Protein AF-A0A7R7MYW9-F1 (afdb_monomer_lite)

Structure (mmCIF, N/CA/C/O backbone):
data_AF-A0A7R7MYW9-F1
#
_entry.id   AF-A0A7R7MYW9-F1
#
loop_
_atom_site.group_PDB
_atom_site.id
_atom_site.type_symbol
_atom_site.label_atom_id
_atom_site.label_alt_id
_atom_site.label_comp_id
_atom_site.label_asym_id
_atom_site.label_entity_id
_atom_site.label_seq_id
_atom_site.pdbx_PDB_ins_code
_atom_site.Cartn_x
_atom_site.Cartn_y
_atom_site.Cartn_z
_atom_site.occupancy
_atom_site.B_iso_or_equiv
_atom_site.auth_seq_id
_atom_site.auth_comp_id
_atom_site.auth_asym_id
_atom_site.auth_atom_id
_atom_site.pdbx_PDB_model_num
ATOM 1 N N . MET A 1 1 ? -32.554 20.110 21.787 1.00 57.03 1 MET A N 1
ATOM 2 C CA . MET A 1 1 ? -32.622 18.822 21.066 1.00 57.03 1 MET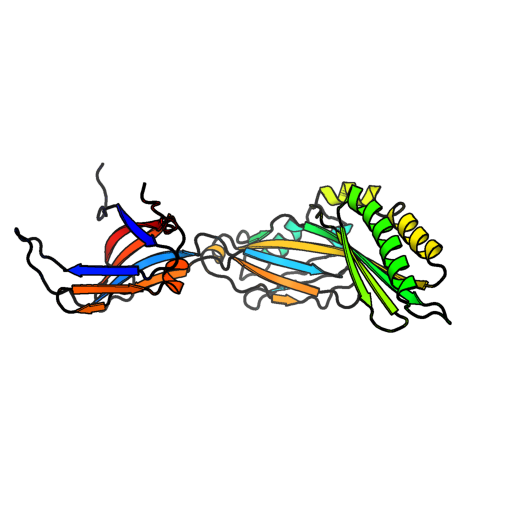 A CA 1
ATOM 3 C C . MET A 1 1 ? -32.695 17.720 22.106 1.00 57.03 1 MET A C 1
ATOM 5 O O . MET A 1 1 ? -32.035 17.861 23.127 1.00 57.03 1 MET A O 1
ATOM 9 N N . SER A 1 2 ? -33.536 16.703 21.918 1.00 67.75 2 SER A N 1
ATOM 10 C CA . SER A 1 2 ? -33.558 15.521 22.789 1.00 67.75 2 SER A CA 1
ATOM 11 C C . SER A 1 2 ? -32.611 14.473 22.217 1.00 67.75 2 SER A C 1
ATOM 13 O O . SER A 1 2 ? -32.749 14.119 21.048 1.00 67.75 2 SER A O 1
ATOM 15 N N . TYR A 1 3 ? -31.673 13.993 23.025 1.00 68.88 3 TYR A N 1
ATOM 16 C CA . TYR A 1 3 ? -30.799 12.885 22.656 1.00 68.88 3 TYR A CA 1
ATOM 17 C C . TYR A 1 3 ? -31.457 11.559 23.054 1.00 68.88 3 TYR A C 1
ATOM 19 O O . TYR A 1 3 ? -32.185 11.501 24.046 1.00 68.88 3 TYR A O 1
ATOM 27 N N . ILE A 1 4 ? -31.221 10.509 22.270 1.00 70.19 4 ILE A N 1
ATOM 28 C CA . ILE A 1 4 ? -31.532 9.125 22.640 1.00 70.19 4 ILE A CA 1
ATOM 29 C C . ILE A 1 4 ? -30.196 8.493 23.042 1.00 70.19 4 ILE A C 1
ATOM 31 O O . ILE A 1 4 ? -29.291 8.452 22.215 1.00 70.19 4 ILE A O 1
ATOM 35 N N . GLY A 1 5 ? -30.069 8.046 24.296 1.00 73.00 5 GLY A N 1
ATOM 36 C CA . GLY A 1 5 ? -28.819 7.520 24.871 1.00 73.00 5 GLY A CA 1
ATOM 37 C C . GLY A 1 5 ? -28.186 8.441 25.925 1.00 73.00 5 GLY A C 1
ATOM 38 O O . GLY A 1 5 ? -28.786 9.440 26.330 1.00 73.00 5 GLY A O 1
ATOM 39 N N . VAL A 1 6 ? -26.981 8.086 26.387 1.00 75.75 6 VAL A N 1
ATOM 40 C CA . VAL A 1 6 ? -26.175 8.915 27.300 1.00 75.75 6 VAL A CA 1
ATOM 41 C C . VAL A 1 6 ? -25.432 9.962 26.473 1.00 75.75 6 VAL A C 1
ATOM 43 O O . VAL A 1 6 ? -24.701 9.620 25.550 1.00 75.75 6 VAL A O 1
ATOM 46 N N . ASN A 1 7 ? -25.637 11.243 26.781 1.00 80.19 7 ASN A N 1
ATOM 47 C CA . ASN A 1 7 ? -24.877 12.321 26.156 1.00 80.19 7 ASN A CA 1
ATOM 48 C C . ASN A 1 7 ? -23.554 12.489 26.907 1.00 80.19 7 ASN A C 1
ATOM 50 O O . ASN A 1 7 ? -23.547 13.017 28.021 1.00 80.19 7 ASN A O 1
ATOM 54 N N . LEU A 1 8 ? -22.470 12.000 26.315 1.00 81.94 8 LEU A N 1
ATOM 55 C CA . LEU A 1 8 ? -21.137 12.064 26.900 1.00 81.94 8 LEU A CA 1
ATOM 56 C C . LEU A 1 8 ? -20.575 13.486 26.780 1.00 81.94 8 LEU A C 1
ATOM 58 O O . LEU A 1 8 ? -20.820 14.194 25.802 1.00 81.94 8 LEU A O 1
ATOM 62 N N . GLY A 1 9 ? -19.834 13.924 27.797 1.00 75.12 9 GLY A N 1
ATOM 63 C CA . GLY A 1 9 ? -19.030 15.138 27.684 1.00 75.12 9 GLY A CA 1
ATOM 64 C C . GLY A 1 9 ? -17.899 14.923 26.680 1.00 75.12 9 GLY A C 1
ATOM 65 O O . GLY A 1 9 ? -17.372 13.820 26.583 1.00 75.12 9 GLY A O 1
ATOM 66 N N . THR A 1 10 ? -17.532 15.965 25.931 1.00 82.19 10 THR A N 1
ATOM 67 C CA . THR A 1 10 ? -16.350 15.919 25.061 1.00 82.19 10 THR A CA 1
ATOM 68 C C . THR A 1 10 ? -15.124 16.397 25.831 1.00 82.19 10 THR A C 1
ATOM 70 O O . THR A 1 10 ? -15.032 17.579 26.170 1.00 82.19 10 THR A O 1
ATOM 73 N N . ASP A 1 11 ? -14.173 15.497 26.055 1.00 90.06 11 ASP A N 1
ATOM 74 C CA . ASP A 1 11 ? -12.915 15.754 26.752 1.00 90.06 11 ASP A CA 1
ATOM 75 C C . ASP A 1 11 ? -11.714 15.847 25.793 1.00 90.06 11 ASP A C 1
ATOM 77 O O . ASP A 1 11 ? -11.792 15.612 24.582 1.00 90.06 11 ASP A O 1
ATOM 81 N N . GLN A 1 12 ? -10.560 16.225 26.346 1.00 92.06 12 GLN A N 1
ATOM 82 C CA . GLN A 1 12 ? -9.297 16.302 25.620 1.00 92.06 12 GLN A CA 1
ATOM 83 C C . GLN A 1 12 ? -8.209 15.509 26.348 1.00 92.06 12 GLN A C 1
ATOM 85 O O . GLN A 1 12 ? -7.803 15.869 27.453 1.00 92.06 12 GLN A O 1
ATOM 90 N N . LEU A 1 13 ? -7.688 14.468 25.693 1.00 92.69 13 LEU A N 1
ATOM 91 C CA . LEU A 1 13 ? -6.538 13.701 26.171 1.00 92.69 13 LEU A CA 1
ATOM 92 C C . LEU A 1 13 ? -5.256 14.379 25.679 1.00 92.69 13 LEU A C 1
ATOM 94 O O . LEU A 1 13 ? -5.002 14.435 24.478 1.00 92.69 13 LEU A O 1
ATOM 98 N N . VAL A 1 14 ? -4.458 14.938 26.588 1.00 94.81 14 VAL A N 1
ATOM 99 C CA . VAL A 1 14 ? -3.255 15.704 26.225 1.00 94.81 14 VAL A CA 1
ATOM 100 C C . VAL A 1 14 ? -2.006 14.837 26.352 1.00 94.81 14 VAL A C 1
ATOM 102 O O . VAL A 1 14 ? -1.660 14.406 27.449 1.00 94.81 14 VAL A O 1
ATOM 105 N N . LEU A 1 15 ? -1.301 14.637 25.238 1.00 94.12 15 LEU A N 1
ATOM 106 C CA . LEU A 1 15 ? -0.037 13.900 25.174 1.00 94.12 15 LEU A CA 1
ATOM 107 C C . LEU A 1 15 ? 1.111 14.858 24.851 1.00 94.12 15 LEU A C 1
ATOM 109 O O . LEU A 1 15 ? 0.995 15.691 23.952 1.00 94.12 15 LEU A O 1
ATOM 113 N N . THR A 1 16 ? 2.226 14.748 25.572 1.00 93.94 16 THR A N 1
ATOM 114 C CA . THR A 1 16 ? 3.432 15.556 25.326 1.00 93.94 16 THR A CA 1
ATOM 115 C C . THR A 1 16 ? 4.493 14.689 24.668 1.00 93.94 16 THR A C 1
ATOM 117 O O . THR A 1 16 ? 4.873 13.672 25.239 1.00 93.94 16 THR A O 1
ATOM 120 N N . ARG A 1 17 ? 4.994 15.103 23.497 1.00 90.25 17 ARG A N 1
ATOM 121 C CA . ARG A 1 17 ? 5.980 14.315 22.745 1.00 90.25 17 ARG A CA 1
ATOM 122 C C . ARG A 1 17 ? 7.242 14.026 23.560 1.00 90.25 17 ARG A C 1
ATOM 124 O O . ARG A 1 17 ? 7.792 14.932 24.196 1.00 90.25 17 ARG A O 1
ATOM 131 N N . GLY A 1 18 ? 7.705 12.777 23.517 1.00 88.88 18 GLY A N 1
ATOM 132 C CA . GLY A 1 18 ? 8.902 12.310 24.217 1.00 88.88 18 GLY A CA 1
ATOM 133 C C . GLY A 1 18 ? 8.775 12.294 25.744 1.00 88.88 18 GLY A C 1
ATOM 134 O O . GLY A 1 18 ? 9.782 12.465 26.442 1.00 88.88 18 GLY A O 1
ATOM 135 N N . ARG A 1 19 ? 7.558 12.184 26.291 1.00 91.75 19 ARG A N 1
ATOM 136 C CA . ARG A 1 19 ? 7.292 12.096 27.737 1.00 91.75 19 ARG A CA 1
ATOM 137 C C . ARG A 1 19 ? 6.272 11.004 28.033 1.00 91.75 19 ARG A C 1
ATOM 139 O O . ARG A 1 19 ? 5.337 10.812 27.265 1.00 91.75 19 ARG A O 1
ATOM 146 N N . ASP A 1 20 ? 6.439 10.335 29.172 1.00 93.31 20 ASP A N 1
ATOM 147 C CA . ASP A 1 20 ? 5.437 9.400 29.688 1.00 93.31 20 ASP A CA 1
ATOM 148 C C . ASP A 1 20 ? 4.104 10.119 29.904 1.00 93.31 20 ASP A C 1
ATOM 150 O O . ASP A 1 20 ? 4.067 11.256 30.395 1.00 93.31 20 ASP A O 1
ATOM 154 N N . PHE A 1 21 ? 3.007 9.419 29.632 1.00 94.88 21 PHE A N 1
ATOM 155 C CA . PHE A 1 21 ? 1.684 9.850 30.051 1.00 94.88 21 PHE A CA 1
ATOM 156 C C . PHE A 1 21 ? 1.341 9.224 31.404 1.00 94.88 21 PHE A C 1
ATOM 158 O O . PHE A 1 21 ? 1.517 8.023 31.617 1.00 94.88 21 PHE A O 1
ATOM 165 N N . LYS A 1 22 ? 0.859 10.050 32.336 1.00 94.88 22 LYS A N 1
ATOM 166 C CA . LYS A 1 22 ? 0.406 9.613 33.659 1.00 94.88 22 LYS A CA 1
ATOM 167 C C . LYS A 1 22 ? -0.887 10.310 34.005 1.00 94.88 22 LYS A C 1
ATOM 169 O O . LYS A 1 22 ? -0.955 11.538 33.952 1.00 94.88 22 LYS A O 1
ATOM 174 N N . TRP A 1 23 ? -1.872 9.538 34.431 1.00 94.81 23 TRP A N 1
ATOM 175 C CA . TRP A 1 23 ? -3.118 10.089 34.931 1.00 94.81 23 TRP A CA 1
ATOM 176 C C . TRP A 1 23 ? -3.661 9.250 36.077 1.00 94.81 23 TRP A C 1
ATOM 178 O O . TRP A 1 23 ? -3.422 8.047 36.172 1.00 94.81 23 TRP A O 1
ATOM 188 N N . SER A 1 24 ? -4.328 9.905 37.018 1.00 94.06 24 SER A N 1
ATOM 189 C CA . SER A 1 24 ? -4.977 9.236 38.137 1.00 94.06 24 SER A CA 1
ATOM 190 C C . SER A 1 24 ? -6.174 10.038 38.582 1.00 94.06 24 SER A C 1
ATOM 192 O O . SER A 1 24 ? -6.127 11.271 38.584 1.00 94.06 24 SER A O 1
ATOM 194 N N . PHE A 1 25 ? -7.221 9.336 38.981 1.00 92.62 25 PHE A N 1
ATOM 195 C CA . PHE A 1 25 ? -8.412 9.954 39.532 1.00 92.62 25 PHE A CA 1
ATOM 196 C C . PHE A 1 25 ? -9.090 9.011 40.522 1.00 92.62 25 PHE A C 1
ATOM 198 O O . PHE A 1 25 ? -8.861 7.800 40.514 1.00 92.62 25 PHE A O 1
ATOM 205 N N . GLU A 1 26 ? -9.890 9.602 41.401 1.00 93.50 26 GLU A N 1
ATOM 206 C CA . GLU A 1 26 ? -10.650 8.887 42.417 1.00 93.50 26 GLU A CA 1
ATOM 207 C C . GLU A 1 26 ? -12.102 8.733 41.959 1.00 93.50 26 GLU A C 1
ATOM 209 O O . GLU A 1 26 ? -12.677 9.666 41.391 1.00 93.50 26 GLU A O 1
ATOM 214 N N . ASN A 1 27 ? -12.691 7.561 42.186 1.00 93.25 27 ASN A N 1
ATOM 215 C CA . ASN A 1 27 ? -14.108 7.330 41.961 1.00 93.25 27 ASN A CA 1
ATOM 216 C C . ASN A 1 27 ? -14.908 7.966 43.101 1.00 93.25 27 ASN A C 1
ATOM 218 O O . ASN A 1 27 ? -14.709 7.647 44.274 1.00 93.25 27 ASN A O 1
ATOM 222 N N . LEU A 1 28 ? -15.797 8.890 42.752 1.00 93.19 28 LEU A N 1
ATOM 223 C CA . LEU A 1 28 ? -16.582 9.668 43.704 1.00 93.19 28 LEU A CA 1
ATOM 224 C C . LEU A 1 28 ? -18.065 9.347 43.539 1.00 93.19 28 LEU A C 1
ATOM 226 O O . LEU A 1 28 ? -18.555 9.171 42.424 1.00 93.19 28 LEU A O 1
ATOM 230 N N . ASP A 1 29 ? -18.794 9.309 44.649 1.00 90.44 29 ASP A N 1
ATOM 231 C CA . ASP A 1 29 ? -20.240 9.132 44.627 1.00 90.44 29 ASP A CA 1
ATOM 232 C C . ASP A 1 29 ? -21.000 10.419 44.244 1.00 90.44 29 ASP A C 1
ATOM 234 O O . ASP A 1 29 ? -20.448 11.514 44.124 1.00 90.44 29 ASP A O 1
ATOM 238 N N . GLY A 1 30 ? -22.316 10.290 44.061 1.00 87.94 30 GLY A N 1
ATOM 239 C CA . GLY A 1 30 ? -23.201 11.417 43.749 1.00 87.94 30 GLY A CA 1
ATOM 240 C C . GLY A 1 30 ? -23.596 12.280 44.955 1.00 87.94 30 GLY A C 1
ATOM 241 O O . GLY A 1 30 ? -24.536 13.071 44.841 1.00 87.94 30 GLY A O 1
ATOM 242 N N . SER A 1 31 ? -22.970 12.106 46.124 1.00 90.88 31 SER A N 1
ATOM 243 C CA . SER A 1 31 ? -23.313 12.884 47.317 1.00 90.88 31 SER A CA 1
ATOM 244 C C . SER A 1 31 ? -22.773 14.320 47.229 1.00 90.88 31 SER A C 1
ATOM 246 O O . SER A 1 31 ? -22.025 14.692 46.327 1.00 90.88 31 SER A O 1
ATOM 248 N N . THR A 1 32 ? -23.208 15.202 48.131 1.00 87.06 32 THR A N 1
ATOM 249 C CA . THR A 1 32 ? -22.724 16.591 48.183 1.00 87.06 32 THR A CA 1
ATOM 250 C C . THR A 1 32 ? -22.322 16.931 49.623 1.00 87.06 32 THR A C 1
ATOM 252 O O . THR A 1 32 ? -23.214 17.110 50.457 1.00 87.06 32 THR A O 1
ATOM 255 N N . PRO A 1 33 ? -21.016 17.042 49.948 1.00 88.06 33 PRO A N 1
ATOM 256 C CA . PRO A 1 33 ? -19.861 16.919 49.049 1.00 88.06 33 PRO A CA 1
ATOM 257 C C . PRO A 1 33 ? -19.589 15.459 48.630 1.00 88.06 33 PRO A C 1
ATOM 259 O O . PRO A 1 33 ? -19.767 14.581 49.473 1.00 88.06 33 PRO A O 1
ATOM 262 N N . PRO A 1 34 ? -19.109 15.208 47.396 1.00 92.12 34 PRO A N 1
ATOM 263 C CA . PRO A 1 34 ? -18.814 13.858 46.911 1.00 92.12 34 PRO A CA 1
ATOM 264 C C . PRO A 1 34 ? -17.844 13.124 47.836 1.00 92.12 34 PRO A C 1
ATOM 266 O O . PRO A 1 34 ? -16.890 13.733 48.332 1.00 92.12 34 PRO A O 1
ATOM 269 N N . GLN A 1 35 ? -18.086 11.837 48.071 1.00 94.81 35 GLN A N 1
ATOM 270 C CA . GLN A 1 35 ? -17.221 10.974 48.874 1.00 94.81 35 GLN A CA 1
ATOM 271 C C . GLN A 1 35 ? -16.568 9.898 47.998 1.00 94.81 35 GLN A C 1
ATOM 273 O O . GLN A 1 35 ? -17.221 9.389 47.084 1.00 94.81 35 GLN A O 1
ATOM 278 N N . PRO A 1 36 ? -15.307 9.520 48.274 1.00 94.88 36 PRO A N 1
ATOM 279 C CA . PRO A 1 36 ? -14.660 8.401 47.604 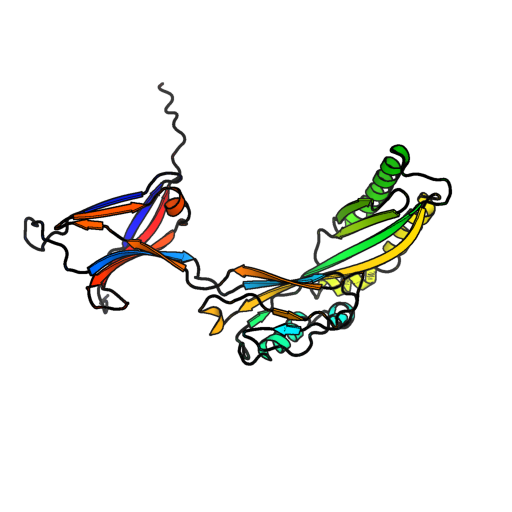1.00 94.88 36 PRO A CA 1
ATOM 280 C C . PRO A 1 36 ? -15.391 7.081 47.823 1.00 94.88 36 PRO A C 1
ATOM 282 O O . PRO A 1 36 ? -15.771 6.748 48.948 1.00 94.88 36 PRO A O 1
ATOM 285 N N . VAL A 1 37 ? -15.541 6.315 46.750 1.00 95.88 37 VAL A N 1
ATOM 286 C CA . VAL A 1 37 ? -16.126 4.973 46.761 1.00 95.88 37 VAL A CA 1
ATOM 287 C C . VAL A 1 37 ? -15.291 4.040 45.903 1.00 95.88 37 VAL A C 1
ATOM 289 O O . VAL A 1 37 ? -14.660 4.468 44.940 1.00 95.88 37 VAL A O 1
ATOM 292 N N . ASP A 1 38 ? -15.259 2.759 46.261 1.00 95.12 38 ASP A N 1
ATOM 293 C CA . ASP A 1 38 ? -14.488 1.782 45.497 1.00 95.12 38 ASP A CA 1
ATOM 294 C C . ASP A 1 38 ? -15.032 1.665 44.065 1.00 95.12 38 ASP A C 1
ATOM 296 O O . ASP A 1 38 ? -16.239 1.781 43.822 1.00 95.12 38 ASP A O 1
ATOM 300 N N . PHE A 1 39 ? -14.140 1.446 43.100 1.00 92.12 39 PHE A N 1
ATOM 301 C CA . PHE A 1 39 ? -14.553 1.089 41.746 1.00 92.12 39 PHE A CA 1
ATOM 302 C C . PHE A 1 39 ? -15.305 -0.255 41.757 1.00 92.12 39 PHE A C 1
ATOM 304 O O . PHE A 1 39 ? -14.913 -1.175 42.485 1.00 92.12 39 PHE A O 1
ATOM 311 N N . PRO A 1 40 ? -16.374 -0.410 40.952 1.00 92.06 40 PRO A N 1
ATOM 312 C CA . PRO A 1 40 ? -16.986 -1.716 40.737 1.00 92.06 40 PRO A CA 1
ATOM 313 C C . PRO A 1 40 ? -15.982 -2.701 40.118 1.00 92.06 40 PRO A C 1
ATOM 315 O O . PRO A 1 40 ? -15.018 -2.293 39.473 1.00 92.06 40 PRO A O 1
ATOM 318 N N . ALA A 1 41 ? -16.221 -4.004 40.288 1.00 91.38 41 ALA A N 1
ATOM 319 C CA . ALA A 1 41 ? -15.389 -5.029 39.661 1.00 91.38 41 ALA A CA 1
ATOM 320 C C . ALA A 1 41 ? -15.496 -4.954 38.127 1.00 91.38 41 ALA A C 1
ATOM 322 O O . ALA A 1 41 ? -16.601 -4.998 37.581 1.00 91.38 41 ALA A O 1
ATOM 323 N N . GLY A 1 42 ? -14.354 -4.841 37.452 1.00 91.06 42 GLY A N 1
ATOM 324 C CA . GLY A 1 42 ? -14.263 -4.697 36.003 1.00 91.06 42 GLY A CA 1
ATOM 325 C C . GLY A 1 42 ? -12.976 -3.996 35.577 1.00 91.06 42 GLY A C 1
ATOM 326 O O . GLY A 1 42 ? -12.135 -3.662 36.415 1.00 91.06 42 GLY A O 1
ATOM 327 N N . ASP A 1 43 ? -12.859 -3.748 34.277 1.00 92.25 43 ASP A N 1
ATOM 328 C CA . ASP A 1 43 ? -11.730 -3.052 33.666 1.00 92.25 43 ASP A CA 1
ATOM 329 C C . ASP A 1 43 ? -12.114 -1.622 33.285 1.00 92.25 43 ASP A C 1
ATOM 331 O O . ASP A 1 43 ? -13.173 -1.372 32.714 1.00 92.25 43 ASP A O 1
ATOM 335 N N . LEU A 1 44 ? -11.219 -0.671 33.536 1.00 93.62 44 LEU A N 1
ATOM 336 C CA . LEU A 1 44 ? -11.330 0.702 33.048 1.00 93.62 44 LEU A CA 1
ATOM 337 C C . LEU A 1 44 ? -10.207 0.946 32.041 1.00 93.62 44 LEU A C 1
ATOM 339 O O . LEU A 1 44 ? -9.045 0.673 32.343 1.00 93.62 44 LEU A O 1
ATOM 343 N N . PHE A 1 45 ? -10.518 1.473 30.858 1.00 93.50 45 PHE A N 1
ATOM 344 C CA . PHE A 1 45 ? -9.504 1.742 29.836 1.00 93.50 45 PHE A CA 1
ATOM 345 C C . PHE A 1 45 ? -9.871 2.902 28.913 1.00 93.50 45 PHE A C 1
ATOM 347 O O . PHE A 1 45 ? -11.044 3.187 28.671 1.00 93.50 45 PHE A O 1
ATOM 354 N N . PHE A 1 46 ? -8.849 3.549 28.349 1.00 93.50 46 PHE A N 1
ATOM 355 C CA . PHE A 1 46 ? -9.034 4.328 27.128 1.00 93.50 46 PHE A CA 1
ATOM 356 C C . PHE A 1 46 ? -9.070 3.398 25.927 1.00 93.50 46 PHE A C 1
ATOM 358 O O . PHE A 1 46 ? -8.183 2.565 25.770 1.00 93.50 46 PHE A O 1
ATOM 365 N N . GLU A 1 47 ? -10.055 3.590 25.065 1.00 91.50 47 GLU A N 1
ATOM 366 C CA . GLU A 1 47 ? -10.144 3.000 23.742 1.00 91.50 47 GLU A CA 1
ATOM 367 C C . GLU A 1 47 ? -9.738 4.053 22.705 1.00 91.50 47 GLU A C 1
ATOM 369 O O . GLU A 1 47 ? -10.464 5.024 22.498 1.00 91.50 47 GLU A O 1
ATOM 374 N N . LEU A 1 48 ? -8.555 3.911 22.099 1.00 89.19 48 LEU A N 1
ATOM 375 C CA . LEU A 1 48 ? -8.002 4.870 21.140 1.00 89.19 48 LEU A CA 1
ATOM 376 C C . LEU A 1 48 ? -8.068 4.319 19.712 1.00 89.19 48 LEU A C 1
ATOM 378 O O . LEU A 1 48 ? -7.597 3.213 19.445 1.00 89.19 48 LEU A O 1
ATOM 382 N N . GLN A 1 49 ? -8.579 5.119 18.775 1.00 84.38 49 GLN A N 1
ATOM 383 C CA . GLN A 1 49 ? -8.674 4.764 17.351 1.00 84.38 49 GLN A CA 1
ATOM 384 C C . GLN A 1 49 ? -7.355 5.071 16.622 1.00 84.38 49 GLN A C 1
ATOM 386 O O . GLN A 1 49 ? -7.252 6.033 15.863 1.00 84.38 49 GLN A O 1
ATOM 391 N N . THR A 1 50 ? -6.305 4.304 16.924 1.00 71.38 50 THR A N 1
ATOM 392 C CA . THR A 1 50 ? -4.910 4.632 16.578 1.00 71.38 50 THR A CA 1
ATOM 393 C C . THR A 1 50 ? -4.502 4.270 15.156 1.00 71.38 50 THR A C 1
ATOM 395 O O . THR A 1 50 ? -3.454 4.738 14.716 1.00 71.38 50 THR A O 1
ATOM 398 N N . ARG A 1 51 ? -5.311 3.483 14.433 1.00 60.41 51 ARG A N 1
ATOM 399 C CA . ARG A 1 51 ? -5.236 3.198 12.984 1.00 60.41 51 ARG A CA 1
ATOM 400 C C . ARG A 1 51 ? -6.519 2.447 12.568 1.00 60.41 51 ARG A C 1
ATOM 402 O O . ARG A 1 51 ? -7.320 2.059 13.419 1.00 60.41 51 ARG A O 1
ATOM 409 N N . GLY A 1 52 ? -6.716 2.213 11.269 1.00 59.62 52 GLY A N 1
ATOM 410 C CA . GLY A 1 52 ? -7.862 1.443 10.783 1.00 59.62 52 GLY A CA 1
ATOM 411 C C . GLY A 1 52 ? -9.153 2.234 10.649 1.00 59.62 52 GLY A C 1
ATOM 412 O O . GLY A 1 52 ? -10.219 1.737 10.992 1.00 59.62 52 GLY A O 1
ATOM 413 N N . GLU A 1 53 ? -9.066 3.456 10.135 1.00 59.91 53 GLU A N 1
ATOM 414 C CA . GLU A 1 53 ? -10.203 4.138 9.503 1.00 59.91 53 GLU A CA 1
ATOM 415 C C . GLU A 1 53 ? -10.125 4.042 7.964 1.00 59.91 53 GLU A C 1
ATOM 417 O O . GLU A 1 53 ? -10.946 4.612 7.249 1.00 59.91 53 GLU A O 1
ATOM 422 N N . THR A 1 54 ? -9.169 3.297 7.428 1.00 72.81 54 THR A N 1
ATOM 423 C CA . THR A 1 54 ? -8.891 3.168 5.996 1.00 72.81 54 THR A CA 1
ATOM 424 C C . THR A 1 54 ? -9.198 1.757 5.517 1.00 72.81 54 THR A C 1
ATOM 426 O O . THR A 1 54 ? -9.238 0.810 6.304 1.00 72.81 54 THR A O 1
ATOM 429 N N . ASN A 1 55 ? -9.489 1.636 4.229 1.00 86.31 55 ASN A N 1
ATOM 430 C CA . ASN A 1 55 ? -9.580 0.350 3.554 1.00 86.31 55 ASN A CA 1
ATOM 431 C C . ASN A 1 55 ? -8.187 -0.291 3.475 1.00 86.31 55 ASN A C 1
ATOM 433 O O . ASN A 1 55 ? -7.177 0.412 3.545 1.00 86.31 55 ASN A O 1
ATOM 437 N N . ALA A 1 56 ? -8.123 -1.617 3.338 1.00 88.31 56 ALA A N 1
ATOM 438 C CA . ALA A 1 56 ? -6.838 -2.281 3.143 1.00 88.31 56 ALA A CA 1
ATOM 439 C C . ALA A 1 56 ? -6.305 -1.953 1.743 1.00 88.31 56 ALA A C 1
ATOM 441 O O . ALA A 1 56 ? -7.006 -2.161 0.756 1.00 88.31 56 ALA A O 1
ATOM 442 N N . LEU A 1 57 ? -5.074 -1.457 1.662 1.00 92.44 57 LEU A N 1
ATOM 443 C CA . LEU A 1 57 ? -4.433 -1.015 0.430 1.00 92.44 57 LEU A CA 1
ATOM 444 C C . LEU A 1 57 ? -3.130 -1.784 0.223 1.00 92.44 57 LEU A C 1
ATOM 446 O O . LEU A 1 57 ? -2.286 -1.850 1.120 1.00 92.44 57 LEU A O 1
ATOM 450 N N . GLN A 1 58 ? -2.952 -2.347 -0.967 1.00 95.88 58 GLN A N 1
ATOM 451 C CA . GLN A 1 58 ? -1.762 -3.112 -1.331 1.00 95.88 58 GLN A CA 1
ATOM 452 C C . GLN A 1 58 ? -1.190 -2.599 -2.651 1.00 95.88 58 GLN A C 1
ATOM 454 O O . GLN A 1 58 ? -1.947 -2.338 -3.579 1.00 95.88 58 GLN A O 1
ATOM 459 N N . GLU A 1 59 ? 0.129 -2.450 -2.748 1.00 96.62 59 GLU A N 1
ATOM 460 C CA . GLU A 1 59 ? 0.822 -2.175 -4.010 1.00 96.62 59 GLU A CA 1
ATOM 461 C C . GLU A 1 59 ? 1.237 -3.496 -4.645 1.00 96.62 59 GLU A C 1
ATOM 463 O O . GLU A 1 59 ? 1.882 -4.325 -4.003 1.00 96.62 59 GLU A O 1
ATOM 468 N N . VAL A 1 60 ? 0.903 -3.669 -5.918 1.00 97.19 60 VAL A N 1
ATOM 469 C CA . VAL A 1 60 ? 1.423 -4.749 -6.749 1.00 97.19 60 VAL A CA 1
ATOM 470 C C . VAL A 1 60 ? 2.438 -4.153 -7.715 1.00 97.19 60 VAL A C 1
ATOM 472 O O . VAL A 1 60 ? 2.166 -3.152 -8.378 1.00 97.19 60 VAL A O 1
ATOM 475 N N . THR A 1 61 ? 3.618 -4.764 -7.788 1.00 96.44 61 THR A N 1
ATOM 476 C CA . THR A 1 61 ? 4.683 -4.391 -8.723 1.00 96.44 61 THR A CA 1
ATOM 477 C C . THR A 1 61 ? 5.026 -5.585 -9.601 1.00 96.44 61 THR A C 1
ATOM 479 O O . THR A 1 61 ? 5.475 -6.608 -9.093 1.00 96.44 61 THR A O 1
ATOM 482 N N . VAL A 1 62 ? 4.869 -5.436 -10.915 1.00 94.81 62 VAL A N 1
ATOM 483 C CA . VAL A 1 62 ? 5.376 -6.368 -11.929 1.00 94.81 62 VAL A CA 1
ATOM 484 C C . VAL A 1 62 ? 6.667 -5.791 -12.505 1.00 94.81 62 VAL A C 1
ATOM 486 O O . VAL A 1 62 ? 6.700 -4.638 -12.944 1.00 94.81 62 VAL A O 1
ATOM 489 N N . THR A 1 63 ? 7.747 -6.569 -12.499 1.00 93.88 63 THR A N 1
ATOM 490 C CA . THR A 1 63 ? 9.070 -6.124 -12.961 1.00 93.88 63 THR A CA 1
ATOM 491 C C . THR A 1 63 ? 9.708 -7.130 -13.910 1.00 93.88 63 THR A C 1
ATOM 493 O O . THR A 1 63 ? 9.448 -8.328 -13.828 1.00 93.88 63 THR A O 1
ATOM 496 N N . GLN A 1 64 ? 10.558 -6.627 -14.813 1.00 91.12 64 GLN A N 1
ATOM 497 C CA . GLN A 1 64 ? 11.319 -7.392 -15.811 1.00 91.12 64 GLN A CA 1
ATOM 498 C C . GLN A 1 64 ? 10.480 -8.243 -16.783 1.00 91.12 64 GLN A C 1
ATOM 500 O O . GLN A 1 64 ? 11.045 -8.927 -17.634 1.00 91.12 64 GLN A O 1
ATOM 505 N N . ALA A 1 65 ? 9.149 -8.169 -16.718 1.00 90.88 65 ALA A N 1
ATOM 506 C CA . ALA A 1 65 ? 8.257 -8.802 -17.674 1.00 90.88 65 ALA A CA 1
ATOM 507 C C . ALA A 1 65 ? 8.283 -8.062 -19.019 1.00 90.88 65 ALA A C 1
ATOM 509 O O . ALA A 1 65 ? 8.281 -6.831 -19.082 1.00 90.88 65 ALA A O 1
ATOM 510 N N . THR A 1 66 ? 8.302 -8.833 -20.101 1.00 86.25 66 THR A N 1
ATOM 511 C CA . THR A 1 66 ? 8.128 -8.346 -21.478 1.00 86.25 66 THR A CA 1
ATOM 512 C C . THR A 1 66 ? 6.916 -8.978 -22.159 1.00 86.25 66 THR A C 1
ATOM 514 O O . THR A 1 66 ? 6.603 -8.616 -23.289 1.00 86.25 66 THR A O 1
ATOM 517 N N . GLY A 1 67 ? 6.231 -9.897 -21.471 1.00 88.88 67 GLY A N 1
ATOM 518 C CA . GLY A 1 67 ? 4.983 -10.510 -21.906 1.00 88.88 67 GLY A CA 1
ATOM 519 C C . GLY A 1 67 ? 4.554 -11.664 -21.001 1.00 88.88 67 GLY A C 1
ATOM 520 O O . GLY A 1 67 ? 5.224 -11.996 -20.021 1.00 88.88 67 GLY A O 1
ATOM 521 N N . GLY A 1 68 ? 3.468 -12.332 -21.374 1.00 92.50 68 GLY A N 1
ATOM 522 C CA . GLY A 1 68 ? 2.930 -13.481 -20.641 1.00 92.50 68 GLY A CA 1
ATOM 523 C C . GLY A 1 68 ? 1.904 -13.072 -19.588 1.00 92.50 68 GLY A C 1
ATOM 524 O O . GLY A 1 68 ? 1.355 -11.976 -19.642 1.00 92.50 68 GLY A O 1
ATOM 525 N N . THR A 1 69 ? 1.625 -13.966 -18.642 1.00 95.25 69 THR A N 1
ATOM 526 C CA . THR A 1 69 ? 0.524 -13.786 -17.683 1.00 95.25 69 THR A CA 1
ATOM 527 C C . THR A 1 69 ? 0.944 -14.106 -16.256 1.00 95.25 69 THR A C 1
ATOM 529 O O . THR A 1 69 ? 1.817 -14.947 -16.042 1.00 95.25 69 THR A O 1
ATOM 532 N N . TYR A 1 70 ? 0.252 -13.525 -15.284 1.00 96.38 70 TYR A N 1
ATOM 533 C CA . TYR A 1 70 ? 0.379 -13.864 -13.865 1.00 96.38 70 TYR A CA 1
ATOM 534 C C . TYR A 1 70 ? -1.002 -14.006 -13.219 1.00 96.38 70 TYR A C 1
ATOM 536 O O . TYR A 1 70 ? -2.010 -13.594 -13.794 1.00 96.38 70 TYR A O 1
ATOM 544 N N . ILE A 1 71 ? -1.059 -14.612 -12.034 1.00 97.50 71 ILE A N 1
ATOM 545 C CA . ILE A 1 71 ? -2.282 -14.706 -11.230 1.00 97.50 71 ILE A CA 1
ATOM 546 C C . ILE A 1 71 ? -2.029 -14.217 -9.807 1.00 97.50 71 ILE A C 1
ATOM 548 O O . ILE A 1 71 ? -0.966 -14.428 -9.219 1.00 97.50 71 ILE A O 1
ATOM 552 N N . LEU A 1 72 ? -3.048 -13.578 -9.243 1.00 97.81 72 LEU A N 1
ATOM 553 C CA . LEU A 1 72 ? -3.089 -13.145 -7.850 1.00 97.81 72 LEU A CA 1
ATOM 554 C C . LEU A 1 72 ? -4.004 -14.058 -7.038 1.00 97.81 72 LEU A C 1
ATOM 556 O O . LEU A 1 72 ? -5.047 -14.502 -7.526 1.00 97.81 72 LEU A O 1
ATOM 560 N N . GLY A 1 73 ? -3.611 -14.341 -5.802 1.00 96.81 73 GLY A N 1
ATOM 561 C CA . GLY A 1 73 ? -4.323 -15.222 -4.889 1.00 96.81 73 GLY A CA 1
ATOM 562 C C . GLY A 1 73 ? -4.797 -14.508 -3.627 1.00 96.81 73 GLY A C 1
ATOM 563 O O . GLY A 1 73 ? -4.093 -13.670 -3.069 1.00 96.81 73 GLY A O 1
ATOM 564 N N . PHE A 1 74 ? -5.973 -14.881 -3.132 1.00 96.19 74 PHE A N 1
ATOM 565 C CA . PHE A 1 74 ? -6.534 -14.378 -1.884 1.00 96.19 74 PHE A CA 1
ATOM 566 C C . PHE A 1 74 ? -7.262 -15.491 -1.125 1.00 96.19 74 PHE A C 1
ATOM 568 O O . PHE A 1 74 ? -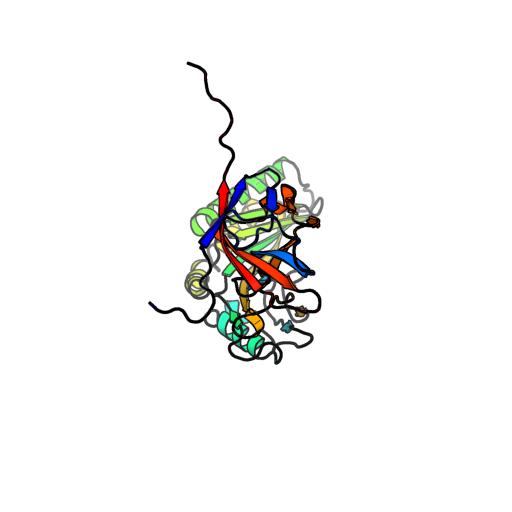8.189 -16.114 -1.645 1.00 96.19 74 PHE A O 1
ATOM 575 N N . LYS A 1 75 ? -6.849 -15.742 0.128 1.00 91.62 75 LYS A N 1
ATOM 576 C CA . LYS A 1 75 ? -7.416 -16.791 1.004 1.00 91.62 75 LYS A CA 1
ATOM 577 C C . LYS A 1 75 ? -7.532 -18.152 0.290 1.00 91.62 75 LYS A C 1
ATOM 579 O O . LYS A 1 75 ? -8.612 -18.733 0.217 1.00 91.62 75 LYS A O 1
ATOM 584 N N . ASP A 1 76 ? -6.408 -18.618 -0.260 1.00 91.12 76 ASP A N 1
ATOM 585 C CA . ASP A 1 76 ? -6.249 -19.901 -0.971 1.00 91.12 76 ASP A CA 1
ATOM 586 C C . ASP A 1 76 ? -7.054 -20.054 -2.277 1.00 91.12 76 ASP A C 1
ATOM 588 O O . ASP A 1 76 ? -7.208 -21.161 -2.798 1.00 91.12 76 ASP A O 1
ATOM 592 N N . GLN A 1 77 ? -7.555 -18.952 -2.837 1.00 96.12 77 GLN A N 1
ATOM 593 C CA . GLN A 1 77 ? -8.219 -18.926 -4.139 1.00 96.12 77 GLN A CA 1
ATOM 594 C C . GLN A 1 77 ? -7.476 -18.012 -5.102 1.00 96.12 77 GLN A C 1
ATOM 596 O O . GLN A 1 77 ? -6.932 -16.995 -4.689 1.00 96.12 77 GLN A O 1
ATOM 601 N N . TRP A 1 78 ? -7.467 -18.380 -6.378 1.00 97.44 78 TRP A N 1
ATOM 602 C CA . TRP A 1 78 ? -6.713 -17.692 -7.420 1.00 97.44 78 TRP A CA 1
ATOM 603 C C . TRP A 1 78 ? -7.644 -16.977 -8.390 1.00 97.44 78 TRP A C 1
ATOM 605 O O . TRP A 1 78 ? -8.740 -17.460 -8.683 1.00 97.44 78 TRP A O 1
ATOM 615 N N . SER A 1 79 ? -7.181 -15.837 -8.886 1.00 97.56 79 SER A N 1
ATOM 616 C CA . SER A 1 79 ? -7.812 -15.101 -9.980 1.00 97.56 79 SER A CA 1
ATOM 617 C C . SER A 1 79 ? -7.663 -15.842 -11.317 1.00 97.56 79 SER A C 1
ATOM 619 O O . SER A 1 79 ? -6.808 -16.724 -11.460 1.00 97.56 79 SER A O 1
ATOM 621 N N . PRO A 1 80 ? -8.484 -15.494 -12.323 1.00 96.62 80 PRO A N 1
ATOM 622 C CA . PRO A 1 80 ? -8.138 -15.702 -13.725 1.00 96.62 80 PRO A CA 1
ATOM 623 C C . PRO A 1 80 ? -6.777 -15.079 -14.081 1.00 96.62 80 PRO A C 1
ATOM 625 O O . PRO A 1 80 ? -6.289 -14.190 -13.387 1.00 96.62 80 PRO A O 1
ATOM 628 N N . ALA A 1 81 ? -6.178 -15.535 -15.183 1.00 95.44 81 ALA A N 1
ATOM 629 C CA . ALA A 1 81 ? -4.913 -14.995 -15.682 1.00 95.44 81 ALA A CA 1
ATOM 630 C C . ALA A 1 81 ? -5.034 -13.504 -16.027 1.00 95.44 81 ALA A C 1
ATOM 632 O O . ALA A 1 81 ? -5.933 -13.119 -16.773 1.00 95.44 81 ALA A O 1
ATOM 633 N N . ILE A 1 82 ? -4.100 -12.705 -15.514 1.00 93.81 82 ILE A N 1
ATOM 634 C CA . ILE A 1 82 ? -3.924 -11.292 -15.845 1.00 93.81 82 ILE A CA 1
ATOM 635 C C . ILE A 1 82 ? -2.842 -11.208 -16.921 1.00 93.81 82 ILE A C 1
ATOM 637 O O . ILE A 1 82 ? -1.731 -11.715 -16.723 1.00 93.81 82 ILE A O 1
ATOM 641 N N . ASP A 1 83 ? -3.169 -10.608 -18.065 1.00 89.75 83 ASP A N 1
ATOM 642 C CA . ASP A 1 83 ? -2.250 -10.480 -19.196 1.00 89.75 83 ASP A CA 1
ATOM 643 C C . ASP A 1 83 ? -1.352 -9.249 -19.033 1.00 89.75 83 ASP A C 1
ATOM 645 O O . ASP A 1 83 ? -1.818 -8.120 -18.900 1.00 89.75 83 ASP A O 1
ATOM 649 N N . PHE A 1 84 ? -0.036 -9.460 -19.033 1.00 85.00 84 PHE A N 1
ATOM 650 C CA . PHE A 1 84 ? 0.919 -8.356 -19.016 1.00 85.00 84 PHE A CA 1
ATOM 651 C C . PHE A 1 84 ? 1.030 -7.676 -20.389 1.00 85.00 84 PHE A C 1
ATOM 653 O O . PHE A 1 84 ? 1.372 -6.496 -20.462 1.00 85.00 84 PHE A O 1
ATOM 660 N N . ASN A 1 85 ? 0.742 -8.388 -21.486 1.00 75.56 85 ASN A N 1
ATOM 661 C CA . ASN A 1 85 ? 0.853 -7.841 -22.843 1.00 75.56 85 ASN A CA 1
ATOM 662 C C . ASN A 1 85 ? -0.112 -6.669 -23.084 1.00 75.56 85 ASN A C 1
ATOM 664 O O . ASN A 1 85 ? 0.156 -5.824 -23.939 1.00 75.56 85 ASN A O 1
ATOM 668 N N . ASP A 1 86 ? -1.178 -6.542 -22.288 1.00 67.94 86 ASP A N 1
ATOM 669 C CA . ASP A 1 86 ? -2.085 -5.393 -22.344 1.00 67.94 86 ASP A CA 1
ATOM 670 C C . ASP A 1 86 ? -1.363 -4.064 -22.074 1.00 67.94 86 ASP A C 1
ATOM 672 O O . ASP A 1 86 ? -1.807 -3.020 -22.549 1.00 67.94 86 ASP A O 1
ATOM 676 N N . VAL A 1 87 ? -0.197 -4.080 -21.413 1.00 66.81 87 VAL A N 1
ATOM 677 C CA . VAL A 1 87 ? 0.638 -2.882 -21.235 1.00 66.81 87 VAL A CA 1
ATOM 678 C C . VAL A 1 87 ? 1.043 -2.279 -22.580 1.00 66.81 87 VAL A C 1
ATOM 680 O O . VAL A 1 87 ? 1.135 -1.060 -22.698 1.00 66.81 87 VAL A O 1
ATOM 683 N N . THR A 1 88 ? 1.260 -3.095 -23.612 1.00 66.31 88 THR A N 1
ATOM 684 C CA . THR A 1 88 ? 1.601 -2.614 -24.958 1.00 66.31 88 THR A CA 1
ATOM 685 C C . THR A 1 88 ? 0.429 -2.664 -25.931 1.00 66.31 88 THR A C 1
ATOM 687 O O . THR A 1 88 ? 0.354 -1.811 -26.817 1.00 66.31 88 THR A O 1
ATOM 690 N N . ASP A 1 89 ? -0.482 -3.623 -25.763 1.00 68.19 89 ASP A N 1
ATOM 691 C CA . ASP A 1 89 ? -1.505 -3.947 -26.761 1.00 68.19 89 ASP A CA 1
ATOM 692 C C . ASP A 1 89 ? -2.850 -3.257 -26.481 1.00 68.19 89 ASP A C 1
ATOM 694 O O . ASP A 1 89 ? -3.567 -2.895 -27.420 1.00 68.19 89 ASP A O 1
ATOM 698 N N . ASN A 1 90 ? -3.182 -3.023 -25.206 1.00 69.19 90 ASN A N 1
ATOM 699 C CA . ASN A 1 90 ? -4.431 -2.392 -24.777 1.00 69.19 90 ASN A CA 1
ATOM 700 C C . ASN A 1 90 ? -4.288 -1.639 -23.431 1.00 69.19 90 ASN A C 1
ATOM 702 O O . ASN A 1 90 ? -4.977 -1.949 -22.457 1.00 69.19 90 ASN A O 1
ATOM 706 N N . PRO A 1 91 ? -3.444 -0.592 -23.352 1.00 69.62 91 PRO A N 1
ATOM 707 C CA . PRO A 1 91 ? -3.104 0.030 -22.071 1.00 69.62 91 PRO A CA 1
ATOM 708 C C . PRO A 1 91 ? -4.285 0.727 -21.381 1.00 69.62 91 PRO A C 1
ATOM 710 O O . PRO A 1 91 ? -4.209 1.007 -20.194 1.00 69.62 91 PRO A O 1
ATOM 713 N N . HIS A 1 92 ? -5.374 1.008 -22.105 1.00 70.25 92 HIS A N 1
ATOM 714 C CA . HIS A 1 92 ? -6.529 1.774 -21.630 1.00 70.25 92 HIS A CA 1
ATOM 715 C C . HIS A 1 92 ? -7.444 1.059 -20.631 1.00 70.25 92 HIS A C 1
ATOM 717 O O . HIS A 1 92 ? -8.297 1.728 -20.048 1.00 70.25 92 HIS A O 1
ATOM 723 N N . ASN A 1 93 ? -7.348 -0.267 -20.510 1.00 75.69 93 ASN A N 1
ATOM 724 C CA . ASN A 1 93 ? -8.246 -1.051 -19.660 1.00 75.69 93 ASN A CA 1
ATOM 725 C C . ASN A 1 93 ? -7.507 -1.917 -18.635 1.00 75.69 93 ASN A C 1
ATOM 727 O O . ASN A 1 93 ? -8.139 -2.747 -17.994 1.00 75.69 93 ASN A O 1
ATOM 731 N N . LEU A 1 94 ? -6.205 -1.700 -18.431 1.00 82.00 94 LEU A N 1
ATOM 732 C CA . LEU A 1 94 ? -5.384 -2.516 -17.530 1.00 82.00 94 LEU A CA 1
ATOM 733 C C . LEU A 1 94 ? -5.983 -2.617 -16.128 1.00 82.00 94 LEU A C 1
ATOM 735 O O . LEU A 1 94 ? -6.153 -3.708 -15.590 1.00 82.00 94 LEU A O 1
ATOM 739 N N . SER A 1 95 ? -6.340 -1.474 -15.542 1.00 86.62 95 SER A N 1
ATOM 740 C CA . SER A 1 95 ? -7.012 -1.428 -14.241 1.00 86.62 95 SER A CA 1
ATOM 741 C C . SER A 1 95 ? -8.349 -2.186 -14.237 1.00 86.62 95 SER A C 1
ATOM 743 O O . SER A 1 95 ? -8.658 -2.868 -13.258 1.00 86.62 95 SER A O 1
ATOM 745 N N . GLY A 1 96 ? -9.113 -2.132 -15.331 1.00 88.31 96 GLY A N 1
ATOM 746 C CA . GLY A 1 96 ? -10.361 -2.880 -15.505 1.00 88.31 96 GLY A CA 1
ATOM 747 C C . GLY A 1 96 ? -10.138 -4.391 -15.573 1.00 88.31 96 GLY A C 1
ATOM 748 O O . GLY A 1 96 ? -10.785 -5.130 -14.839 1.00 88.31 96 GLY A O 1
ATOM 749 N N . ASP A 1 97 ? -9.168 -4.843 -16.367 1.00 88.50 97 ASP A N 1
ATOM 750 C CA . ASP A 1 97 ? -8.847 -6.265 -16.534 1.00 88.50 97 ASP A CA 1
ATOM 751 C C . ASP A 1 97 ? -8.316 -6.877 -15.220 1.00 88.50 97 ASP A C 1
ATOM 753 O O . ASP A 1 97 ? -8.685 -7.991 -14.838 1.00 88.50 97 ASP A O 1
ATOM 757 N N . ILE A 1 98 ? -7.518 -6.116 -14.460 1.00 93.31 98 ILE A N 1
ATOM 758 C CA . ILE A 1 98 ? -7.076 -6.505 -13.110 1.00 93.31 98 ILE A CA 1
ATOM 759 C C . ILE A 1 98 ? -8.259 -6.530 -12.130 1.00 93.31 98 ILE A C 1
ATOM 761 O O . ILE A 1 98 ? -8.354 -7.453 -11.317 1.00 93.31 98 ILE A O 1
ATOM 765 N N . THR A 1 99 ? -9.162 -5.544 -12.195 1.00 94.94 99 THR A N 1
ATOM 766 C CA . THR A 1 99 ? -10.370 -5.513 -11.353 1.00 94.94 99 THR A CA 1
ATOM 767 C C . THR A 1 99 ? -11.218 -6.755 -11.601 1.00 94.94 99 THR A C 1
ATOM 769 O O . THR A 1 99 ? -11.533 -7.470 -10.653 1.00 94.94 99 THR A O 1
ATOM 772 N N . ASP A 1 100 ? -11.505 -7.078 -12.863 1.00 94.50 100 ASP A N 1
ATOM 773 C CA . ASP A 1 100 ? -12.289 -8.253 -13.250 1.00 94.50 100 ASP A CA 1
ATOM 774 C C . ASP A 1 100 ? -11.640 -9.562 -12.763 1.00 94.50 100 ASP A C 1
ATOM 776 O O . ASP A 1 100 ? -12.326 -10.469 -12.278 1.00 94.50 100 ASP A O 1
ATOM 780 N N . ALA A 1 101 ? -10.308 -9.665 -12.835 1.00 95.75 101 ALA A N 1
ATOM 781 C CA . ALA A 1 101 ? -9.580 -10.833 -12.350 1.00 95.75 101 ALA A CA 1
ATOM 782 C C . ALA A 1 101 ? -9.680 -10.994 -10.820 1.00 95.75 101 ALA A C 1
ATOM 784 O O . ALA A 1 101 ? -9.927 -12.099 -10.324 1.00 95.75 101 ALA A O 1
ATOM 785 N N . LEU A 1 102 ? -9.521 -9.904 -10.064 1.00 97.00 102 LEU A N 1
ATOM 786 C CA . LEU A 1 102 ? -9.619 -9.911 -8.602 1.00 97.00 102 LEU A CA 1
ATOM 787 C C . LEU A 1 102 ? -11.053 -10.154 -8.120 1.00 97.00 102 LEU A C 1
ATOM 789 O O . LEU A 1 102 ? -11.268 -10.964 -7.219 1.00 97.00 102 LEU A O 1
ATOM 793 N N . GLU A 1 103 ? -12.044 -9.520 -8.744 1.00 96.38 103 GLU A N 1
ATOM 794 C CA . GLU A 1 103 ? -13.464 -9.763 -8.468 1.00 96.38 103 GLU A CA 1
ATOM 795 C C . GLU A 1 103 ? -13.895 -11.193 -8.825 1.00 96.38 103 GLU A C 1
ATOM 797 O O . GLU A 1 103 ? -14.811 -11.750 -8.210 1.00 96.38 103 GLU A O 1
ATOM 802 N N . GLY A 1 104 ? -13.197 -11.816 -9.779 1.00 95.00 104 GLY A N 1
ATOM 803 C CA . GLY A 1 104 ? -13.333 -13.226 -10.127 1.00 95.00 104 GLY A CA 1
ATOM 804 C C . GLY A 1 104 ? -12.905 -14.194 -9.019 1.00 95.00 104 GLY A C 1
ATOM 805 O O . GLY A 1 104 ? -13.282 -15.367 -9.074 1.00 95.00 104 GLY A O 1
ATOM 806 N N . ILE A 1 105 ? -12.167 -13.736 -7.999 1.00 96.56 105 ILE A N 1
ATOM 807 C CA . ILE A 1 105 ? -11.825 -14.546 -6.826 1.00 96.56 105 ILE A CA 1
ATOM 808 C C . ILE A 1 105 ? -13.052 -14.627 -5.899 1.00 96.56 105 ILE A C 1
ATOM 810 O O . ILE A 1 105 ? -13.464 -13.604 -5.350 1.00 96.56 105 ILE A O 1
ATOM 814 N N . PRO A 1 106 ? -13.627 -15.819 -5.634 1.00 93.75 106 PRO A N 1
ATOM 815 C CA . PRO A 1 106 ? -14.863 -15.933 -4.850 1.00 93.75 106 PRO A CA 1
ATOM 816 C C . PRO A 1 106 ? -14.788 -15.372 -3.420 1.00 93.75 106 PRO A C 1
ATOM 818 O O . PRO A 1 106 ? -15.806 -14.954 -2.876 1.00 93.75 106 PRO A O 1
ATOM 821 N N . THR A 1 107 ? -13.607 -15.371 -2.797 1.00 92.75 107 THR A N 1
ATOM 822 C CA . THR A 1 107 ? -13.358 -14.795 -1.463 1.00 92.75 107 THR A CA 1
ATOM 823 C C . THR A 1 107 ? -13.248 -13.268 -1.451 1.00 92.75 107 THR A C 1
ATOM 825 O O . THR A 1 107 ? -13.297 -12.685 -0.366 1.00 92.75 107 THR A O 1
ATOM 828 N N . ILE A 1 108 ? -13.103 -12.630 -2.616 1.00 95.06 108 ILE A N 1
ATOM 829 C CA . ILE A 1 108 ? -13.202 -11.177 -2.797 1.00 95.06 108 ILE A CA 1
ATOM 830 C C . ILE A 1 108 ? -14.622 -10.838 -3.254 1.00 95.06 108 ILE A C 1
ATOM 832 O O . ILE A 1 108 ? -15.353 -10.160 -2.536 1.00 95.06 108 ILE A O 1
ATOM 836 N N . GLY A 1 109 ? -15.034 -11.377 -4.403 1.00 93.19 109 GLY A N 1
ATOM 837 C CA . GLY A 1 109 ? -16.332 -11.128 -5.024 1.00 93.19 109 GLY A CA 1
ATOM 838 C C . GLY A 1 109 ? -16.447 -9.762 -5.712 1.00 93.19 109 GLY A C 1
ATOM 839 O O . GLY A 1 109 ? -15.666 -8.844 -5.470 1.00 93.19 109 GLY A O 1
ATOM 840 N N . ALA A 1 110 ? -17.458 -9.632 -6.571 1.00 94.38 110 ALA A N 1
ATOM 841 C CA . ALA A 1 110 ? -17.691 -8.423 -7.356 1.00 94.38 110 ALA A CA 1
ATOM 842 C C . ALA A 1 110 ? -18.038 -7.199 -6.491 1.00 94.38 110 ALA A C 1
ATOM 844 O O . ALA A 1 110 ? -18.853 -7.294 -5.568 1.00 94.38 110 ALA A O 1
ATOM 845 N N . GLY A 1 111 ? -17.457 -6.044 -6.821 1.00 93.06 111 GLY A N 1
ATOM 846 C CA . GLY A 1 111 ? -17.641 -4.764 -6.139 1.00 93.06 111 GLY A CA 1
ATOM 847 C C . GLY A 1 111 ? -16.902 -4.616 -4.806 1.00 93.06 111 GLY A C 1
ATOM 848 O O . GLY A 1 111 ? -17.193 -3.678 -4.064 1.00 93.06 111 GLY A O 1
ATOM 849 N N . ASN A 1 112 ? -15.990 -5.535 -4.469 1.00 94.75 112 ASN A N 1
ATOM 850 C CA . ASN A 1 112 ? -15.247 -5.530 -3.202 1.00 94.75 112 ASN A CA 1
ATOM 851 C C . ASN A 1 112 ? -13.765 -5.148 -3.351 1.00 94.75 112 ASN A C 1
ATOM 853 O O . ASN A 1 112 ? -13.016 -5.187 -2.372 1.00 94.75 112 ASN A O 1
ATOM 857 N N . VAL A 1 113 ? -13.337 -4.748 -4.547 1.00 95.94 113 VAL A N 1
ATOM 858 C CA . VAL A 1 113 ? -12.010 -4.178 -4.799 1.00 95.94 113 VAL A CA 1
ATOM 859 C C . VAL A 1 113 ? -12.111 -2.967 -5.715 1.00 95.94 113 VAL A C 1
ATOM 861 O O . VAL A 1 113 ? -12.988 -2.894 -6.568 1.00 95.94 113 VAL A O 1
ATOM 864 N N . GLU A 1 114 ? -11.194 -2.027 -5.539 1.00 94.88 114 GLU A N 1
ATOM 865 C CA . GLU A 1 114 ? -10.949 -0.926 -6.463 1.00 94.88 114 GLU A CA 1
ATOM 866 C C . GLU A 1 114 ? -9.471 -0.960 -6.857 1.00 94.88 114 GLU A C 1
ATOM 868 O O . GLU A 1 114 ? -8.580 -0.884 -6.005 1.00 94.88 114 GLU A O 1
ATOM 873 N N . VAL A 1 115 ? -9.203 -1.132 -8.153 1.00 94.56 115 VAL A N 1
ATOM 874 C CA . VAL A 1 115 ? -7.846 -1.062 -8.699 1.00 94.56 115 VAL A CA 1
ATOM 875 C C . VAL A 1 115 ? -7.616 0.352 -9.197 1.00 94.56 115 VAL A C 1
ATOM 877 O O . VAL A 1 115 ? -8.275 0.824 -10.124 1.00 94.56 115 VAL A O 1
ATOM 880 N N . HIS A 1 116 ? -6.668 1.036 -8.571 1.00 90.75 116 HIS A N 1
ATOM 881 C CA . HIS A 1 116 ? -6.310 2.393 -8.962 1.00 90.75 116 HIS A CA 1
ATOM 882 C C . HIS A 1 116 ? -5.459 2.381 -10.239 1.00 90.75 116 HIS A C 1
ATOM 884 O O . HIS A 1 116 ? -4.769 1.390 -10.500 1.00 90.75 116 HIS A O 1
ATOM 890 N N . PRO A 1 117 ? -5.468 3.475 -11.027 1.00 81.62 117 PRO A N 1
ATOM 891 C CA . PRO A 1 117 ? -4.758 3.539 -12.298 1.00 81.62 117 PRO A CA 1
ATOM 892 C C . PRO A 1 117 ? -3.289 3.129 -12.209 1.00 81.62 117 PRO A C 1
ATOM 894 O O . PRO A 1 117 ? -2.555 3.511 -11.292 1.00 81.62 117 PRO A O 1
ATOM 897 N N . SER A 1 118 ? -2.861 2.389 -13.225 1.00 81.12 118 SER A N 1
ATOM 898 C CA . SER A 1 118 ? -1.505 1.875 -13.342 1.00 81.12 118 SER A CA 1
ATOM 899 C C . SER A 1 118 ? -0.472 2.993 -13.517 1.00 81.12 118 SER A C 1
ATOM 901 O O . SER A 1 118 ? -0.667 3.930 -14.288 1.00 81.12 118 SER A O 1
ATOM 903 N N . SER A 1 119 ? 0.671 2.855 -12.851 1.00 86.44 119 SER A N 1
ATOM 904 C CA . SER A 1 119 ? 1.905 3.585 -13.129 1.00 86.44 119 SER A CA 1
ATOM 905 C C . SER A 1 119 ? 2.868 2.693 -13.903 1.00 86.44 119 SER A C 1
ATOM 907 O O . SER A 1 119 ? 3.280 1.637 -13.423 1.00 86.44 119 SER A O 1
ATOM 909 N N . LEU A 1 120 ? 3.263 3.143 -15.089 1.00 86.62 120 LEU A N 1
ATOM 910 C CA . LEU A 1 120 ? 4.218 2.465 -15.958 1.00 86.62 120 LEU A CA 1
ATOM 911 C C . LEU A 1 120 ? 5.533 3.238 -15.966 1.00 86.62 120 LEU A C 1
ATOM 913 O O . LEU A 1 120 ? 5.590 4.392 -16.393 1.00 86.62 120 LEU A O 1
ATOM 917 N N . ILE A 1 121 ? 6.596 2.612 -15.471 1.00 87.38 121 ILE A N 1
ATOM 918 C CA . ILE A 1 121 ? 7.923 3.222 -15.369 1.00 87.38 121 ILE A CA 1
ATOM 919 C C . ILE A 1 121 ? 8.842 2.525 -16.378 1.00 87.38 121 ILE A C 1
ATOM 921 O O . ILE A 1 121 ? 9.098 1.328 -16.229 1.00 87.38 121 ILE A O 1
ATOM 925 N N . PRO A 1 122 ? 9.342 3.228 -17.409 1.00 83.50 122 PRO A N 1
ATOM 926 C CA . PRO A 1 122 ? 10.222 2.617 -18.390 1.00 83.50 122 PRO A CA 1
ATOM 927 C C . PRO A 1 122 ? 11.612 2.383 -17.798 1.00 83.50 122 PRO A C 1
ATOM 929 O O . PRO A 1 122 ? 12.177 3.254 -17.119 1.00 83.50 122 PRO A O 1
ATOM 932 N N . VAL A 1 123 ? 12.164 1.211 -18.100 1.00 84.06 123 VAL A N 1
ATOM 933 C CA . VAL A 1 123 ? 13.500 0.793 -17.687 1.00 84.06 123 VAL A CA 1
ATOM 934 C C . VAL A 1 123 ? 14.272 0.256 -18.884 1.00 84.06 123 VAL A C 1
ATOM 936 O O . VAL A 1 123 ? 13.769 -0.566 -19.652 1.00 84.06 123 VAL A O 1
ATOM 939 N N . TRP A 1 124 ? 15.518 0.706 -19.013 1.00 79.56 124 TRP A N 1
ATOM 940 C CA . TRP A 1 124 ? 16.490 0.170 -19.959 1.00 79.56 124 TRP A CA 1
ATOM 941 C C . TRP A 1 124 ? 17.626 -0.498 -19.208 1.00 79.56 124 TRP A C 1
ATOM 943 O O . TRP A 1 124 ? 18.165 0.062 -18.255 1.00 79.56 124 TRP A O 1
ATOM 953 N N . GLU A 1 125 ? 18.020 -1.671 -19.672 1.00 79.69 125 GLU A N 1
ATOM 954 C CA . GLU A 1 125 ? 19.128 -2.428 -19.118 1.00 79.69 125 GLU A CA 1
ATOM 955 C C . GLU A 1 125 ? 20.092 -2.787 -20.244 1.00 79.69 125 GLU A C 1
ATOM 957 O O . GLU A 1 125 ? 19.726 -3.439 -21.221 1.00 79.69 125 GLU A O 1
ATOM 962 N N . VAL A 1 126 ? 21.315 -2.273 -20.143 1.00 77.50 126 VAL A N 1
ATOM 963 C CA . VAL A 1 126 ? 22.348 -2.424 -21.165 1.00 77.50 126 VAL A CA 1
ATOM 964 C C . VAL A 1 126 ? 23.473 -3.265 -20.595 1.00 77.50 126 VAL A C 1
ATOM 966 O O . VAL A 1 126 ? 24.159 -2.853 -19.656 1.00 77.50 126 VAL A O 1
ATOM 969 N N . GLU A 1 127 ? 23.677 -4.430 -21.195 1.00 78.56 127 GLU A N 1
ATOM 970 C CA . GLU A 1 127 ? 24.785 -5.320 -20.874 1.00 78.56 127 GLU A CA 1
ATOM 971 C C . GLU A 1 127 ? 25.976 -5.014 -21.778 1.00 78.56 127 GLU A C 1
ATOM 973 O O . GLU A 1 127 ? 25.885 -5.061 -23.010 1.00 78.56 127 GLU A O 1
ATOM 978 N N . LEU A 1 128 ? 27.114 -4.712 -21.160 1.00 77.50 128 LEU A N 1
ATOM 979 C CA . LEU A 1 128 ? 28.347 -4.354 -21.845 1.00 77.50 128 LEU A CA 1
ATOM 980 C C . LEU A 1 128 ? 29.451 -5.349 -21.481 1.00 77.50 128 LEU A C 1
ATOM 982 O O . LEU A 1 128 ? 29.694 -5.615 -20.304 1.00 77.50 128 LEU A O 1
ATOM 986 N N . THR A 1 129 ? 30.172 -5.834 -22.494 1.00 81.31 129 THR A N 1
ATOM 987 C CA . THR A 1 129 ? 31.418 -6.595 -22.311 1.00 81.31 129 THR A CA 1
ATOM 988 C C . THR A 1 129 ? 32.593 -5.862 -22.930 1.00 81.31 129 THR A C 1
ATOM 990 O O . THR A 1 129 ? 32.497 -5.327 -24.030 1.00 81.31 129 THR A O 1
ATOM 993 N N . LEU A 1 130 ? 33.742 -5.872 -22.265 1.00 78.00 130 LEU A N 1
ATOM 994 C CA . LEU A 1 130 ? 34.989 -5.350 -22.814 1.00 78.00 130 LEU A CA 1
ATOM 995 C C . LEU A 1 130 ? 35.472 -6.162 -24.024 1.00 78.00 130 LEU A C 1
ATOM 997 O O . LEU A 1 130 ? 35.402 -7.392 -24.046 1.00 78.00 130 LEU A O 1
ATOM 1001 N N . ASN A 1 131 ? 36.036 -5.461 -25.007 1.00 77.25 131 ASN A N 1
ATOM 1002 C CA . ASN A 1 131 ? 36.779 -6.041 -26.118 1.00 77.25 131 ASN A CA 1
ATOM 1003 C C . ASN A 1 131 ? 38.070 -6.707 -25.624 1.00 77.25 131 ASN A C 1
ATOM 1005 O O . ASN A 1 131 ? 38.707 -6.261 -24.664 1.00 77.25 131 ASN A O 1
ATOM 1009 N N . ALA A 1 132 ? 38.492 -7.765 -26.320 1.00 67.75 132 ALA A N 1
ATOM 1010 C CA . ALA A 1 132 ? 39.707 -8.497 -25.983 1.00 67.75 132 ALA A CA 1
ATOM 1011 C C . ALA A 1 132 ? 40.931 -7.561 -25.921 1.00 67.75 132 ALA A C 1
ATOM 1013 O O . ALA A 1 132 ? 41.216 -6.831 -26.869 1.00 67.75 132 ALA A O 1
ATOM 1014 N N . GLY A 1 133 ? 41.669 -7.607 -24.806 1.00 69.25 133 GLY A N 1
ATOM 1015 C CA . GLY A 1 133 ? 42.854 -6.770 -24.570 1.00 69.25 133 GLY A CA 1
ATOM 1016 C C . GLY A 1 133 ? 42.606 -5.497 -23.752 1.00 69.25 133 GLY A C 1
ATOM 1017 O O . GLY A 1 133 ? 43.564 -4.778 -23.471 1.00 69.25 133 GLY A O 1
ATOM 1018 N N . HIS A 1 134 ? 41.367 -5.240 -23.326 1.00 67.75 134 HIS A N 1
ATOM 1019 C CA . HIS A 1 134 ? 41.016 -4.123 -22.449 1.00 67.75 134 HIS A CA 1
ATOM 1020 C C . HIS A 1 134 ? 40.660 -4.594 -21.029 1.00 67.75 134 HIS A C 1
ATOM 1022 O O . HIS A 1 134 ? 40.224 -5.724 -20.824 1.00 67.75 134 HIS A O 1
ATOM 1028 N N . VAL A 1 135 ? 40.871 -3.721 -20.040 1.00 68.31 135 VAL A N 1
ATOM 1029 C CA . VAL A 1 135 ? 40.481 -3.917 -18.633 1.00 68.31 135 VAL A CA 1
ATOM 1030 C C . VAL A 1 135 ? 39.733 -2.680 -18.141 1.00 68.31 135 VAL A C 1
ATOM 1032 O O . VAL A 1 135 ? 40.009 -1.573 -18.613 1.00 68.31 135 VAL A O 1
ATOM 1035 N N . LEU A 1 136 ? 38.820 -2.856 -17.181 1.00 68.88 136 LEU A N 1
ATOM 1036 C CA . LEU A 1 136 ? 38.124 -1.767 -16.485 1.00 68.88 136 LEU A CA 1
ATOM 1037 C C . LEU A 1 136 ? 39.129 -0.932 -15.671 1.00 68.88 136 LEU A C 1
ATOM 1039 O O . LEU A 1 136 ? 39.368 -1.177 -14.491 1.00 68.88 136 LEU A O 1
ATOM 1043 N N . SER A 1 137 ? 39.774 0.036 -16.322 1.00 71.50 137 SER A N 1
ATOM 1044 C CA . SER A 1 137 ? 40.653 1.008 -15.671 1.00 71.50 137 SER A CA 1
ATOM 1045 C C . SER A 1 137 ? 39.843 2.177 -15.109 1.00 71.50 137 SER A C 1
ATOM 1047 O O . SER A 1 137 ? 38.760 2.483 -15.603 1.00 71.50 137 SER A O 1
ATOM 1049 N N . GLU A 1 138 ? 40.390 2.893 -14.125 1.00 73.38 138 GLU A N 1
ATOM 1050 C CA . GLU A 1 138 ? 39.770 4.107 -13.570 1.00 73.38 138 GLU A CA 1
ATOM 1051 C C . GLU A 1 138 ? 39.444 5.145 -14.664 1.00 73.38 138 GLU A C 1
ATOM 1053 O O . GLU A 1 138 ? 38.392 5.779 -14.651 1.00 73.38 138 GLU A O 1
ATOM 1058 N N . GLN A 1 139 ? 40.303 5.264 -15.681 1.00 70.56 139 GLN A N 1
ATOM 1059 C CA . GLN A 1 139 ? 40.079 6.145 -16.828 1.00 70.56 139 GLN A CA 1
ATOM 1060 C C . GLN A 1 139 ? 38.902 5.689 -17.703 1.00 70.56 139 GLN A C 1
ATOM 1062 O O . GLN A 1 139 ? 38.142 6.522 -18.202 1.00 70.56 139 GLN A O 1
ATOM 1067 N N . LEU A 1 140 ? 38.740 4.376 -17.881 1.00 70.19 140 LEU A N 1
ATOM 1068 C CA . LEU A 1 140 ? 37.635 3.806 -18.641 1.00 70.19 140 LEU A CA 1
ATOM 1069 C C . LEU A 1 140 ? 36.313 3.960 -17.881 1.00 70.19 140 LEU A C 1
ATOM 1071 O O . LEU A 1 140 ? 35.328 4.373 -18.479 1.00 70.19 140 LEU A O 1
ATOM 1075 N N . VAL A 1 141 ? 36.319 3.740 -16.563 1.00 71.75 141 VAL A N 1
ATOM 1076 C CA . VAL A 1 141 ? 35.168 3.980 -15.675 1.00 71.75 141 VAL A CA 1
ATOM 1077 C C . VAL A 1 141 ? 34.756 5.455 -15.692 1.00 71.75 141 VAL A C 1
ATOM 1079 O O . VAL A 1 141 ? 33.577 5.761 -15.842 1.00 71.75 141 VAL A O 1
ATOM 1082 N N . ASN A 1 142 ? 35.711 6.387 -15.630 1.00 72.81 142 ASN A N 1
ATOM 1083 C CA . ASN A 1 142 ? 35.426 7.826 -15.705 1.00 72.81 142 ASN A CA 1
ATOM 1084 C C . ASN A 1 142 ? 34.862 8.251 -17.070 1.00 72.81 142 ASN A C 1
ATOM 1086 O O . ASN A 1 142 ? 33.992 9.123 -17.149 1.00 72.81 142 ASN A O 1
ATOM 1090 N N . THR A 1 143 ? 35.334 7.620 -18.147 1.00 70.56 143 THR A N 1
ATOM 1091 C CA . THR A 1 143 ? 34.816 7.846 -19.500 1.00 70.56 143 THR A CA 1
ATOM 1092 C C . THR A 1 143 ? 33.394 7.303 -19.621 1.00 70.56 143 THR A C 1
ATOM 1094 O O . THR A 1 143 ? 32.510 8.040 -20.040 1.00 70.56 143 THR A O 1
ATOM 1097 N N . LEU A 1 144 ? 33.155 6.073 -19.152 1.00 69.44 144 LEU A N 1
ATOM 1098 C CA . LEU A 1 144 ? 31.837 5.439 -19.092 1.00 69.44 144 LEU A CA 1
ATOM 1099 C C . LEU A 1 144 ? 30.837 6.313 -18.319 1.00 69.44 144 LEU A C 1
ATOM 1101 O O . LEU A 1 144 ? 29.750 6.602 -18.813 1.00 69.44 144 LEU A O 1
ATOM 1105 N N . ASN A 1 145 ? 31.246 6.818 -17.150 1.00 70.62 145 ASN A N 1
ATOM 1106 C CA . ASN A 1 145 ? 30.441 7.718 -16.330 1.00 70.62 145 ASN A CA 1
ATOM 1107 C C . ASN A 1 145 ? 30.107 9.025 -17.073 1.00 70.62 145 ASN A C 1
ATOM 1109 O O . ASN A 1 145 ? 28.970 9.488 -17.041 1.00 70.62 145 ASN A O 1
ATOM 1113 N N . THR A 1 146 ? 31.064 9.603 -17.807 1.00 71.38 146 THR A N 1
ATOM 1114 C CA . THR A 1 146 ? 30.841 10.828 -18.598 1.00 71.38 146 THR A CA 1
ATOM 1115 C C . THR A 1 146 ? 29.872 10.589 -19.760 1.00 71.38 146 THR A C 1
ATOM 1117 O O . THR A 1 146 ? 28.956 11.383 -19.976 1.00 71.38 146 THR A O 1
ATOM 1120 N N . THR A 1 147 ? 30.027 9.484 -20.490 1.00 67.75 147 THR A N 1
ATOM 1121 C CA . THR A 1 147 ? 29.138 9.097 -21.598 1.00 67.75 147 THR A CA 1
ATOM 1122 C C . THR A 1 147 ? 27.718 8.879 -21.114 1.00 67.75 147 THR A C 1
ATOM 1124 O O . THR A 1 147 ? 26.767 9.372 -21.715 1.00 67.75 147 THR A O 1
ATOM 1127 N N . LEU A 1 148 ? 27.572 8.194 -19.987 1.00 68.25 148 LEU A N 1
ATOM 1128 C CA . LEU A 1 148 ? 26.270 7.894 -19.418 1.00 68.25 148 LEU A CA 1
ATOM 1129 C C . LEU A 1 148 ? 25.656 9.097 -18.722 1.00 68.25 148 LEU A C 1
ATOM 1131 O O . LEU A 1 148 ? 24.443 9.227 -18.738 1.00 68.25 148 LEU A O 1
ATOM 1135 N N . THR A 1 149 ? 26.466 10.045 -18.251 1.00 67.56 149 THR A N 1
ATOM 1136 C CA . THR A 1 149 ? 25.994 11.384 -17.874 1.00 67.56 149 THR A CA 1
ATOM 1137 C C . THR A 1 149 ? 25.465 12.146 -19.095 1.00 67.56 149 THR A C 1
ATOM 1139 O O . THR A 1 149 ? 24.471 12.859 -18.998 1.00 67.56 149 THR A O 1
ATOM 1142 N N . SER A 1 150 ? 26.079 11.992 -20.272 1.00 66.00 150 SER A N 1
ATOM 1143 C CA . SER A 1 150 ? 25.563 12.597 -21.506 1.00 66.00 150 SER A CA 1
ATOM 1144 C C . SER A 1 150 ? 24.258 11.941 -21.961 1.00 66.00 150 SER A C 1
ATOM 1146 O O . SER A 1 150 ? 23.317 12.653 -22.305 1.00 66.00 150 SER A O 1
ATOM 1148 N N . LEU A 1 151 ? 24.180 10.608 -21.905 1.00 66.06 151 LEU A N 1
ATOM 1149 C CA . LEU A 1 151 ? 22.956 9.845 -22.156 1.00 66.06 151 LEU A CA 1
ATOM 1150 C C . LEU A 1 151 ? 21.848 10.260 -21.176 1.00 66.06 151 LEU A C 1
ATOM 1152 O O . LEU A 1 151 ? 20.739 10.604 -21.583 1.00 66.06 151 LEU A O 1
ATOM 1156 N N . TYR A 1 152 ? 22.189 10.314 -19.887 1.00 64.81 152 TYR A N 1
ATOM 1157 C CA . TYR A 1 152 ? 21.349 10.825 -18.813 1.00 64.81 152 TYR A CA 1
ATOM 1158 C C . TYR A 1 152 ? 20.839 12.219 -19.142 1.00 64.81 152 TYR A C 1
ATOM 1160 O O . TYR A 1 152 ? 19.649 12.436 -19.030 1.00 64.81 152 TYR A O 1
ATOM 1168 N N . ASN A 1 153 ? 21.678 13.160 -19.583 1.00 66.31 153 ASN A N 1
ATOM 1169 C CA . ASN A 1 153 ? 21.243 14.530 -19.866 1.00 66.31 153 ASN A CA 1
ATOM 1170 C C . ASN A 1 153 ? 20.209 14.597 -20.999 1.00 66.31 153 ASN A C 1
ATOM 1172 O O . ASN A 1 153 ? 19.276 15.400 -20.928 1.00 66.31 153 ASN A O 1
ATOM 1176 N N . THR A 1 154 ? 20.332 13.731 -22.008 1.00 65.25 154 THR A N 1
ATOM 1177 C CA . THR A 1 154 ? 19.326 13.588 -23.068 1.00 65.25 154 THR A CA 1
ATOM 1178 C C . THR A 1 154 ? 17.991 13.105 -22.500 1.00 65.25 154 THR A C 1
ATOM 1180 O O . THR A 1 154 ? 16.952 13.696 -22.792 1.00 65.25 154 THR A O 1
ATOM 1183 N N . PHE A 1 155 ? 18.007 12.087 -21.637 1.00 63.16 155 PHE A N 1
ATOM 1184 C CA . PHE A 1 155 ? 16.788 11.580 -21.002 1.00 63.16 155 PHE A CA 1
ATOM 1185 C C . PHE A 1 155 ? 16.262 12.477 -19.875 1.00 63.16 155 PHE A C 1
ATOM 1187 O O . PHE A 1 155 ? 15.058 12.547 -19.657 1.00 63.16 155 PHE A O 1
ATOM 1194 N N . ALA A 1 156 ? 17.120 13.209 -19.173 1.00 63.56 156 ALA A N 1
ATOM 1195 C CA . ALA A 1 156 ? 16.769 14.059 -18.043 1.00 63.56 156 ALA A CA 1
ATOM 1196 C C . ALA A 1 156 ? 15.912 15.246 -18.481 1.00 63.56 156 ALA A C 1
ATOM 1198 O O . ALA A 1 156 ? 14.992 15.630 -17.761 1.00 63.56 156 ALA A O 1
ATOM 1199 N N . GLY A 1 157 ? 16.161 15.780 -19.681 1.00 64.56 157 GLY A N 1
ATOM 1200 C CA . GLY A 1 157 ? 15.321 16.822 -20.272 1.00 64.56 157 GLY A CA 1
ATOM 1201 C C . GLY A 1 157 ? 13.893 16.358 -20.581 1.00 64.56 157 GLY A C 1
ATOM 1202 O O . GLY A 1 157 ? 12.977 17.178 -20.578 1.00 64.56 157 GLY A O 1
ATOM 1203 N N . LEU A 1 158 ? 13.693 15.057 -20.812 1.00 62.53 158 LEU A N 1
ATOM 1204 C CA . LEU A 1 158 ? 12.410 14.492 -21.230 1.00 62.53 158 LEU A CA 1
ATOM 1205 C C . LEU A 1 158 ? 11.659 13.825 -20.070 1.00 62.53 158 LEU A C 1
ATOM 1207 O O . LEU A 1 158 ? 10.473 14.071 -19.858 1.00 62.53 158 LEU A O 1
ATOM 1211 N N . LEU A 1 159 ? 12.369 13.002 -19.304 1.00 66.38 159 LEU A N 1
ATOM 1212 C CA . LEU A 1 159 ? 11.812 12.068 -18.336 1.00 66.38 159 LEU A CA 1
ATOM 1213 C C . LEU A 1 159 ? 12.331 12.283 -16.921 1.00 66.38 159 LEU A C 1
ATOM 1215 O O . LEU A 1 159 ? 11.608 12.015 -15.970 1.00 66.38 159 LEU A O 1
ATOM 1219 N N . GLY A 1 160 ? 13.561 12.773 -16.756 1.00 73.12 160 GLY A N 1
ATOM 1220 C CA . GLY A 1 160 ? 14.285 12.560 -15.503 1.00 73.12 160 GLY A CA 1
ATOM 1221 C C . GLY A 1 160 ? 14.563 11.065 -15.337 1.00 73.12 160 GLY A C 1
ATOM 1222 O O . GLY A 1 160 ? 13.657 10.240 -15.422 1.00 73.12 160 GLY A O 1
ATOM 1223 N N . VAL A 1 161 ? 15.816 10.679 -15.155 1.00 74.50 161 VAL A N 1
ATOM 1224 C CA . VAL A 1 161 ? 16.176 9.263 -15.009 1.00 74.50 161 VAL A CA 1
ATOM 1225 C C . VAL A 1 161 ? 17.079 9.081 -13.800 1.00 74.50 161 VAL A C 1
ATOM 1227 O O . VAL A 1 161 ? 17.586 10.053 -13.251 1.00 74.50 161 VAL A O 1
ATOM 1230 N N . THR A 1 162 ? 17.257 7.842 -13.379 1.00 80.12 162 THR A N 1
ATOM 1231 C CA . THR A 1 162 ? 18.271 7.382 -12.437 1.00 80.12 162 THR A CA 1
ATOM 1232 C C . THR A 1 162 ? 19.100 6.337 -13.172 1.00 80.12 162 THR A C 1
ATOM 1234 O O . THR A 1 162 ? 18.544 5.523 -13.909 1.00 80.12 162 THR A O 1
ATOM 1237 N N . VAL A 1 163 ? 20.426 6.412 -13.049 1.00 75.25 163 VAL A N 1
ATOM 1238 C CA . VAL A 1 163 ? 21.357 5.508 -13.736 1.00 75.25 163 VAL A CA 1
ATOM 1239 C C . VAL A 1 163 ? 22.159 4.755 -12.689 1.00 75.25 163 VAL A C 1
ATOM 1241 O O . VAL A 1 163 ? 22.917 5.363 -11.934 1.00 75.25 163 VAL A O 1
ATOM 1244 N N . ASP A 1 164 ? 22.001 3.440 -12.692 1.00 82.31 164 ASP A N 1
ATOM 1245 C CA . ASP A 1 164 ? 22.675 2.508 -11.806 1.00 82.31 164 ASP A CA 1
ATOM 1246 C C . ASP A 1 164 ? 23.696 1.675 -12.576 1.00 82.31 164 ASP A C 1
ATOM 1248 O O . ASP A 1 164 ? 23.490 1.270 -13.724 1.00 82.31 164 ASP A O 1
ATOM 1252 N N . PHE A 1 165 ? 24.814 1.405 -11.910 1.00 75.56 165 PHE A N 1
ATOM 1253 C CA . PHE A 1 165 ? 25.958 0.705 -12.470 1.00 75.56 165 PHE A CA 1
ATOM 1254 C C . PHE A 1 165 ? 26.299 -0.510 -11.639 1.00 75.56 165 PHE A C 1
ATOM 1256 O O . PHE A 1 165 ? 26.615 -0.384 -10.456 1.00 75.56 165 PHE A O 1
ATOM 1263 N N . THR A 1 166 ? 26.328 -1.668 -12.288 1.00 83.62 166 THR A N 1
ATOM 1264 C CA . THR A 1 166 ? 26.749 -2.912 -11.650 1.00 83.62 166 THR A CA 1
ATOM 1265 C C . THR A 1 166 ? 27.915 -3.500 -12.426 1.00 83.62 166 THR A C 1
ATOM 1267 O O . THR A 1 166 ? 27.783 -3.851 -13.594 1.00 83.62 166 THR A O 1
ATOM 1270 N N . ILE A 1 167 ? 29.080 -3.585 -11.783 1.00 80.19 167 ILE A N 1
ATOM 1271 C CA . ILE A 1 167 ? 30.236 -4.306 -12.323 1.00 80.19 167 ILE A CA 1
ATOM 1272 C C . ILE A 1 167 ? 30.104 -5.755 -11.867 1.00 80.19 167 ILE A C 1
ATOM 1274 O O . ILE A 1 167 ? 30.147 -6.020 -10.665 1.00 80.19 167 ILE A O 1
ATOM 1278 N N . HIS A 1 168 ? 29.954 -6.678 -12.813 1.00 82.62 168 HIS A N 1
ATOM 1279 C CA . HIS A 1 168 ? 29.841 -8.106 -12.506 1.00 82.62 168 HIS A CA 1
ATOM 1280 C C . HIS A 1 168 ? 31.218 -8.749 -12.380 1.00 82.62 168 HIS A C 1
ATOM 1282 O O . HIS A 1 168 ? 31.461 -9.536 -11.467 1.00 82.62 168 HIS A O 1
ATOM 1288 N N . ASP A 1 169 ? 32.142 -8.373 -13.266 1.00 81.69 169 ASP A N 1
ATOM 1289 C CA . ASP A 1 169 ? 33.524 -8.846 -13.250 1.00 81.69 169 ASP A CA 1
ATOM 1290 C C . ASP A 1 169 ? 34.478 -7.882 -13.993 1.00 81.69 169 ASP A C 1
ATOM 1292 O O . ASP A 1 169 ? 34.187 -6.705 -14.194 1.00 81.69 169 ASP A O 1
ATOM 1296 N N . ASN A 1 170 ? 35.676 -8.355 -14.351 1.00 75.38 170 ASN A N 1
ATOM 1297 C CA . ASN A 1 170 ? 36.703 -7.553 -15.015 1.00 75.38 170 ASN A CA 1
ATOM 1298 C C . ASN A 1 170 ? 36.430 -7.266 -16.504 1.00 75.38 170 ASN A C 1
ATOM 1300 O O . ASN A 1 170 ? 37.203 -6.516 -17.107 1.00 75.38 170 ASN A O 1
ATOM 1304 N N . LEU A 1 171 ? 35.387 -7.862 -17.080 1.00 79.25 171 LEU A N 1
ATOM 1305 C CA . LEU A 1 171 ? 34.981 -7.754 -18.478 1.00 79.25 171 LEU A CA 1
ATOM 1306 C C . LEU A 1 171 ? 33.529 -7.289 -18.628 1.00 79.25 171 LEU A C 1
ATOM 1308 O O . LEU A 1 171 ? 33.255 -6.540 -19.562 1.00 79.25 171 LEU A O 1
ATOM 1312 N N . ASN A 1 172 ? 32.635 -7.692 -17.726 1.00 80.69 172 ASN A N 1
ATOM 1313 C CA . ASN A 1 172 ? 31.193 -7.508 -17.834 1.00 80.69 172 ASN A CA 1
ATOM 1314 C C . ASN A 1 172 ? 30.667 -6.468 -16.845 1.00 80.69 172 ASN A C 1
ATOM 1316 O O . ASN A 1 172 ? 30.978 -6.489 -15.648 1.00 80.69 172 ASN A O 1
ATOM 1320 N N . LEU A 1 173 ? 29.805 -5.587 -17.343 1.00 80.06 173 LEU A N 1
ATOM 1321 C CA . LEU A 1 173 ? 29.065 -4.634 -16.528 1.00 80.06 173 LEU A CA 1
ATOM 1322 C C . LEU A 1 173 ? 27.661 -4.412 -17.093 1.00 80.06 173 LEU A C 1
ATOM 1324 O O . LEU A 1 173 ? 27.448 -4.486 -18.303 1.00 80.06 173 LEU A O 1
ATOM 1328 N N . THR A 1 174 ? 26.730 -4.081 -16.208 1.00 82.62 174 THR A N 1
ATOM 1329 C CA . THR A 1 174 ? 25.361 -3.704 -16.554 1.00 82.62 174 THR A CA 1
ATOM 1330 C C . THR A 1 174 ? 25.117 -2.252 -16.179 1.00 82.62 174 THR A C 1
ATOM 1332 O O . THR A 1 174 ? 25.473 -1.802 -15.085 1.00 82.62 174 THR A O 1
ATOM 1335 N N . VAL A 1 175 ? 24.485 -1.524 -17.096 1.00 78.12 175 VAL A N 1
ATOM 1336 C CA . VAL A 1 175 ? 23.972 -0.174 -16.867 1.00 78.12 175 VAL A CA 1
ATOM 1337 C C . VAL A 1 175 ? 22.454 -0.238 -16.877 1.00 78.12 175 VAL A C 1
ATOM 1339 O O . VAL A 1 175 ? 21.860 -0.600 -17.891 1.00 78.12 175 VAL A O 1
ATOM 1342 N N . LYS A 1 176 ? 21.827 0.141 -15.766 1.00 83.69 176 LYS A N 1
ATOM 1343 C CA . LYS A 1 176 ? 20.372 0.203 -15.634 1.00 83.69 176 LYS A CA 1
ATOM 1344 C C . LYS A 1 176 ? 19.928 1.657 -15.588 1.00 83.69 176 LYS A C 1
ATOM 1346 O O . LYS A 1 176 ? 20.389 2.424 -14.751 1.00 83.69 176 LYS A O 1
ATOM 1351 N N . VAL A 1 177 ? 19.037 2.044 -16.490 1.00 77.88 177 VAL A N 1
ATOM 1352 C CA . VAL A 1 177 ? 18.467 3.391 -16.571 1.00 77.88 177 VAL A CA 1
ATOM 1353 C C . VAL A 1 177 ? 16.981 3.297 -16.260 1.00 77.88 177 VAL A C 1
ATOM 1355 O O . VAL A 1 177 ? 16.229 2.690 -17.015 1.00 77.88 177 VAL A O 1
ATOM 1358 N N . THR A 1 178 ? 16.557 3.912 -15.161 1.00 84.00 178 THR A N 1
ATOM 1359 C CA . THR A 1 178 ? 15.163 3.910 -14.693 1.00 84.00 178 THR A CA 1
ATOM 1360 C C . THR A 1 178 ? 14.593 5.314 -14.809 1.00 84.00 178 THR A C 1
ATOM 1362 O O . THR A 1 178 ? 15.247 6.271 -14.401 1.00 84.00 178 THR A O 1
ATOM 1365 N N . SER A 1 179 ? 13.389 5.484 -15.351 1.00 83.00 179 SER A N 1
ATOM 1366 C CA . SER A 1 179 ? 12.760 6.807 -15.339 1.00 83.00 179 SER A CA 1
ATOM 1367 C C . SER A 1 179 ? 12.273 7.218 -13.947 1.00 83.00 179 SER A C 1
ATOM 1369 O O . SER A 1 179 ? 11.739 6.414 -13.193 1.00 83.00 179 SER A O 1
ATOM 1371 N N . ASN A 1 180 ? 12.407 8.507 -13.636 1.00 82.94 180 ASN A N 1
ATOM 1372 C CA . ASN A 1 180 ? 11.840 9.142 -12.446 1.00 82.94 180 ASN A CA 1
ATOM 1373 C C . ASN A 1 180 ? 10.400 9.628 -12.686 1.00 82.94 180 ASN A C 1
ATOM 1375 O O . ASN A 1 180 ? 9.775 10.168 -11.774 1.00 82.94 180 ASN A O 1
ATOM 1379 N N . ARG A 1 181 ? 9.888 9.490 -13.914 1.00 81.06 181 ARG A N 1
ATOM 1380 C CA . ARG A 1 181 ? 8.492 9.743 -14.267 1.00 81.06 181 ARG A CA 1
ATOM 1381 C C . ARG A 1 181 ? 7.815 8.418 -14.578 1.00 81.06 181 ARG A C 1
ATOM 1383 O O . ARG A 1 181 ? 8.349 7.601 -15.323 1.00 81.06 181 ARG A O 1
ATOM 1390 N N . SER A 1 182 ? 6.628 8.237 -14.019 1.00 83.69 182 SER A N 1
ATOM 1391 C CA . SER A 1 182 ? 5.696 7.213 -14.466 1.00 83.69 182 SER A CA 1
ATOM 1392 C C . SER A 1 182 ? 4.753 7.788 -15.516 1.00 83.69 182 SER A C 1
ATOM 1394 O O . SER A 1 182 ? 4.531 9.001 -15.595 1.00 83.69 182 SER A O 1
ATOM 1396 N N . PHE A 1 183 ? 4.203 6.893 -16.322 1.00 80.19 183 PHE A N 1
ATOM 1397 C CA . PHE A 1 183 ? 3.116 7.168 -17.242 1.00 80.19 183 PHE A CA 1
ATOM 1398 C C . PHE A 1 183 ? 1.857 6.499 -16.717 1.00 80.19 183 PHE A C 1
ATOM 1400 O O . PHE A 1 183 ? 1.915 5.365 -16.242 1.00 80.19 183 PHE A O 1
ATOM 1407 N N . ASP A 1 184 ? 0.739 7.208 -16.800 1.00 77.31 184 ASP A N 1
ATOM 1408 C CA . ASP A 1 184 ? -0.571 6.594 -16.669 1.00 77.31 184 ASP A CA 1
ATOM 1409 C C . ASP A 1 184 ? -0.964 5.907 -17.989 1.00 77.31 184 ASP A C 1
ATOM 1411 O O . ASP A 1 184 ? -0.329 6.076 -19.036 1.00 77.31 184 ASP A O 1
ATOM 1415 N N . GLU A 1 185 ? -2.037 5.124 -17.938 1.00 70.62 185 GLU A N 1
ATOM 1416 C CA . GLU A 1 185 ? -2.589 4.355 -19.062 1.00 70.62 185 GLU A CA 1
ATOM 1417 C C . GLU A 1 185 ? -2.842 5.221 -20.316 1.00 70.62 185 GLU A C 1
ATOM 1419 O O . GLU A 1 185 ? -2.667 4.777 -21.452 1.00 70.62 185 GLU A O 1
ATOM 1424 N N . VAL A 1 186 ? -3.193 6.498 -20.123 1.00 66.50 186 VAL A N 1
ATOM 1425 C CA . VAL A 1 186 ? -3.451 7.467 -21.202 1.00 66.50 186 VAL A CA 1
ATOM 1426 C C . VAL A 1 186 ? -2.157 8.108 -21.721 1.00 66.50 186 VAL A C 1
ATOM 1428 O O . VAL A 1 186 ? -2.002 8.314 -22.928 1.00 66.50 186 VAL A O 1
ATOM 1431 N N . GLY A 1 187 ? -1.212 8.419 -20.833 1.00 62.16 187 GLY A N 1
ATOM 1432 C CA . GLY A 1 187 ? 0.087 9.010 -21.148 1.00 62.16 187 GLY A CA 1
ATOM 1433 C C . GLY A 1 187 ? 1.036 8.059 -21.875 1.00 62.16 187 GLY A C 1
ATOM 1434 O O . GLY A 1 187 ? 1.934 8.517 -22.583 1.00 62.16 187 GLY A O 1
ATOM 1435 N N . LEU A 1 188 ? 0.817 6.745 -21.778 1.00 66.19 188 LEU A N 1
ATOM 1436 C CA . LEU A 1 188 ? 1.606 5.753 -22.504 1.00 66.19 188 LEU A CA 1
ATOM 1437 C C . LEU A 1 188 ? 1.456 5.888 -24.027 1.00 66.19 188 LEU A C 1
ATOM 1439 O O . LEU A 1 188 ? 2.440 5.795 -24.753 1.00 66.19 188 LEU A O 1
ATOM 1443 N N . ILE A 1 189 ? 0.254 6.170 -24.534 1.00 59.12 189 ILE A N 1
ATOM 1444 C CA . ILE A 1 189 ? -0.019 6.212 -25.983 1.00 59.12 189 ILE A CA 1
ATOM 1445 C C . ILE A 1 189 ? 0.695 7.372 -26.665 1.00 59.12 189 ILE A C 1
ATOM 1447 O O . ILE A 1 189 ? 1.199 7.233 -27.780 1.00 59.12 189 ILE A O 1
ATOM 1451 N N . THR A 1 190 ? 0.768 8.519 -25.993 1.00 55.19 190 THR A N 1
ATOM 1452 C CA . THR A 1 190 ? 1.505 9.678 -26.503 1.00 55.19 190 THR A CA 1
ATOM 1453 C C . THR A 1 190 ? 3.016 9.467 -26.409 1.00 55.19 190 THR A C 1
ATOM 1455 O O . THR A 1 190 ? 3.748 9.937 -27.276 1.00 55.19 190 THR A O 1
ATOM 1458 N N . PHE A 1 191 ? 3.496 8.704 -25.423 1.00 57.28 191 PHE A N 1
ATOM 1459 C CA . PHE A 1 191 ? 4.916 8.385 -25.264 1.00 57.28 191 PHE A CA 1
ATOM 1460 C C . PHE A 1 191 ? 5.421 7.282 -26.217 1.00 57.28 191 PHE A C 1
ATOM 1462 O O . PHE A 1 191 ? 6.512 7.406 -26.783 1.00 57.28 191 PHE A O 1
ATOM 1469 N N . VAL A 1 192 ? 4.631 6.223 -26.436 1.00 51.84 192 VAL A N 1
ATOM 1470 C CA . VAL A 1 192 ? 4.986 5.057 -27.269 1.00 51.84 192 VAL A CA 1
ATOM 1471 C C . VAL A 1 192 ? 5.192 5.438 -28.735 1.00 51.84 192 VAL A C 1
ATOM 1473 O O . VAL A 1 192 ? 6.038 4.834 -29.392 1.00 51.84 192 VAL A O 1
ATOM 1476 N N . VAL A 1 193 ? 4.502 6.466 -29.239 1.00 46.44 193 VAL A N 1
ATOM 1477 C CA . VAL A 1 193 ? 4.626 6.909 -30.639 1.00 46.44 193 VAL A CA 1
ATOM 1478 C C . VAL A 1 193 ? 5.864 7.787 -30.881 1.00 46.44 193 VAL A C 1
ATOM 1480 O O . VAL A 1 193 ? 6.466 7.684 -31.949 1.00 46.44 193 VAL A O 1
ATOM 1483 N N . ASP A 1 194 ? 6.298 8.593 -29.904 1.00 45.94 194 ASP A N 1
ATOM 1484 C CA . ASP A 1 194 ? 7.334 9.618 -30.131 1.00 45.94 194 ASP A CA 1
ATOM 1485 C C . ASP A 1 194 ? 8.741 9.257 -29.607 1.00 45.94 194 ASP A C 1
ATOM 1487 O O . ASP A 1 194 ? 9.735 9.777 -30.121 1.00 45.94 194 ASP A O 1
ATOM 1491 N N . VAL A 1 195 ? 8.881 8.373 -28.607 1.00 51.94 195 VAL A N 1
ATOM 1492 C CA . VAL A 1 195 ? 10.175 8.180 -27.906 1.00 51.94 195 VAL A CA 1
ATOM 1493 C C . VAL A 1 195 ? 10.864 6.846 -28.216 1.00 51.94 195 VAL A C 1
ATOM 1495 O O . VAL A 1 195 ? 12.089 6.755 -28.127 1.00 51.94 195 VAL A O 1
ATOM 1498 N N . THR A 1 196 ? 10.132 5.817 -28.644 1.00 54.12 196 THR A N 1
ATOM 1499 C CA . THR A 1 196 ? 10.620 4.430 -28.547 1.00 54.12 196 THR A CA 1
ATOM 1500 C C . THR A 1 196 ? 11.581 3.969 -29.647 1.00 54.12 196 THR A C 1
ATOM 1502 O O . THR A 1 196 ? 12.484 3.198 -29.343 1.00 54.12 196 THR A O 1
ATOM 1505 N N . SER A 1 197 ? 11.478 4.433 -30.899 1.00 48.22 197 SER A N 1
ATOM 1506 C CA . SER A 1 197 ? 12.244 3.789 -31.991 1.00 48.22 197 SER A CA 1
ATOM 1507 C C . SER A 1 197 ? 13.455 4.565 -32.513 1.00 48.22 197 SER A C 1
ATOM 1509 O O . SER A 1 197 ? 14.355 3.959 -33.077 1.00 48.22 197 SER A O 1
ATOM 1511 N N . THR A 1 198 ? 13.472 5.898 -32.426 1.00 51.84 198 THR A N 1
ATOM 1512 C CA . THR A 1 198 ? 14.499 6.698 -33.128 1.00 51.84 198 THR A CA 1
ATOM 1513 C C . THR A 1 198 ? 15.444 7.381 -32.150 1.00 51.84 198 THR A C 1
ATOM 1515 O O . THR A 1 198 ? 16.654 7.299 -32.312 1.00 51.84 198 THR A O 1
ATOM 1518 N N . THR A 1 199 ? 14.929 8.005 -31.090 1.00 55.28 199 THR A N 1
ATOM 1519 C CA . THR A 1 199 ? 15.769 8.680 -30.086 1.00 55.28 199 THR A CA 1
ATOM 1520 C C . THR A 1 199 ? 16.548 7.680 -29.236 1.00 55.28 199 THR A C 1
ATOM 1522 O O . THR A 1 199 ? 17.729 7.896 -28.986 1.00 55.28 199 THR A O 1
ATOM 1525 N N . ILE A 1 200 ? 15.917 6.571 -28.838 1.00 55.28 200 ILE A N 1
ATOM 1526 C CA . ILE A 1 200 ? 16.553 5.520 -28.032 1.00 55.28 200 ILE A CA 1
ATOM 1527 C C . ILE A 1 200 ? 17.569 4.739 -28.863 1.00 55.28 200 ILE A C 1
ATOM 1529 O O . ILE A 1 200 ? 18.707 4.608 -28.432 1.00 55.28 200 ILE A O 1
ATOM 1533 N N . THR A 1 201 ? 17.210 4.300 -30.072 1.00 53.31 201 THR A N 1
ATOM 1534 C CA . THR A 1 201 ? 18.147 3.618 -30.977 1.00 53.31 201 THR A CA 1
ATOM 1535 C C . THR A 1 201 ? 19.329 4.513 -31.331 1.00 53.31 201 THR A C 1
ATOM 1537 O O . THR A 1 201 ? 20.457 4.090 -31.146 1.00 53.31 201 THR A O 1
ATOM 1540 N N . ASN A 1 202 ? 19.117 5.790 -31.674 1.00 58.31 202 ASN A N 1
ATOM 1541 C CA . ASN A 1 202 ? 20.230 6.715 -31.928 1.00 58.31 202 ASN A CA 1
ATOM 1542 C C . ASN A 1 202 ? 21.088 6.981 -30.681 1.00 58.31 202 ASN A C 1
ATOM 1544 O O . ASN A 1 202 ? 22.292 7.184 -30.800 1.00 58.31 202 ASN A O 1
ATOM 1548 N N . ALA A 1 203 ? 20.490 7.021 -29.488 1.00 60.22 203 ALA A N 1
ATOM 1549 C CA . ALA A 1 203 ? 21.231 7.214 -28.247 1.00 60.22 203 ALA A CA 1
ATOM 1550 C C . ALA A 1 203 ? 22.045 5.967 -27.862 1.00 60.22 203 ALA A C 1
ATOM 1552 O O . ALA A 1 203 ? 23.177 6.098 -27.402 1.00 60.22 203 ALA A O 1
ATOM 1553 N N . LEU A 1 204 ? 21.504 4.770 -28.089 1.00 56.59 204 LEU A N 1
ATOM 1554 C CA . LEU A 1 204 ? 22.184 3.495 -27.862 1.00 56.59 204 LEU A CA 1
ATOM 1555 C C . LEU A 1 204 ? 23.265 3.226 -28.915 1.00 56.59 204 LEU A C 1
ATOM 1557 O O . LEU A 1 204 ? 24.370 2.835 -28.548 1.00 56.59 204 LEU A O 1
ATOM 1561 N N . ASP A 1 205 ? 22.993 3.525 -30.185 1.00 58.44 205 ASP A N 1
ATOM 1562 C CA . ASP A 1 205 ? 23.968 3.472 -31.278 1.00 58.44 205 ASP A CA 1
ATOM 1563 C C . ASP A 1 205 ? 25.107 4.467 -31.024 1.00 58.44 205 ASP A C 1
ATOM 1565 O O . ASP A 1 205 ? 26.274 4.121 -31.170 1.00 58.44 205 ASP A O 1
ATOM 1569 N N . ALA A 1 206 ? 24.804 5.673 -30.523 1.00 57.81 206 ALA A N 1
ATOM 1570 C CA . ALA A 1 206 ? 25.827 6.634 -30.116 1.00 57.81 206 ALA A CA 1
ATOM 1571 C C . ALA A 1 206 ? 26.674 6.139 -28.931 1.00 57.81 206 ALA A C 1
ATOM 1573 O O . ALA A 1 206 ? 27.867 6.426 -28.887 1.00 57.81 206 ALA A O 1
ATOM 1574 N N . VAL A 1 207 ? 26.104 5.393 -27.977 1.00 56.12 207 VAL A N 1
ATOM 1575 C CA . VAL A 1 207 ? 26.868 4.769 -26.878 1.00 56.12 207 VAL A CA 1
ATOM 1576 C C . VAL A 1 207 ? 27.754 3.631 -27.400 1.00 56.12 207 VAL A C 1
ATOM 1578 O O . VAL A 1 207 ? 28.918 3.541 -27.000 1.00 56.12 207 VAL A O 1
ATOM 1581 N N . ALA A 1 208 ? 27.239 2.804 -28.314 1.00 55.03 208 ALA A N 1
ATOM 1582 C CA . ALA A 1 208 ? 27.982 1.721 -28.954 1.00 55.03 208 ALA A CA 1
ATOM 1583 C C . ALA A 1 208 ? 29.153 2.250 -29.809 1.00 55.03 208 ALA A C 1
ATOM 1585 O O . ALA A 1 208 ? 30.283 1.774 -29.672 1.00 55.03 208 ALA A O 1
ATOM 1586 N N . ASP A 1 209 ? 28.915 3.291 -30.613 1.00 59.12 209 ASP A N 1
ATOM 1587 C CA . ASP A 1 209 ? 29.918 3.951 -31.458 1.00 59.12 209 ASP A CA 1
ATOM 1588 C C . ASP A 1 209 ? 30.951 4.747 -30.645 1.00 59.12 209 ASP A C 1
ATOM 1590 O O . ASP A 1 209 ? 32.133 4.783 -30.996 1.00 59.12 209 ASP A O 1
ATOM 1594 N N . PHE A 1 210 ? 30.536 5.389 -29.546 1.00 54.59 210 PHE A N 1
ATOM 1595 C CA . PHE A 1 210 ? 31.420 6.219 -28.721 1.00 54.59 210 PHE A CA 1
ATOM 1596 C C . PHE A 1 210 ? 32.480 5.398 -27.986 1.00 54.59 210 PHE A C 1
ATOM 1598 O O . PHE A 1 210 ? 33.589 5.884 -27.753 1.00 54.59 210 PHE A O 1
ATOM 1605 N N . LEU A 1 211 ? 32.151 4.167 -27.589 1.00 58.34 211 LEU A N 1
ATOM 1606 C CA . LEU A 1 211 ? 33.009 3.424 -26.682 1.00 58.34 211 LEU A CA 1
ATOM 1607 C C . LEU A 1 211 ? 34.107 2.632 -27.382 1.00 58.34 211 LEU A C 1
ATOM 1609 O O . LEU A 1 211 ? 35.168 2.529 -26.778 1.00 58.34 211 LEU A O 1
ATOM 1613 N N . GLY A 1 212 ? 33.912 2.079 -28.591 1.00 61.88 212 GLY A N 1
ATOM 1614 C CA . GLY A 1 212 ? 34.946 1.384 -29.402 1.00 61.88 212 GLY A CA 1
ATOM 1615 C C . GLY A 1 212 ? 35.744 0.251 -28.713 1.00 61.88 212 GLY A C 1
ATOM 1616 O O . GLY A 1 212 ? 36.624 -0.368 -29.308 1.00 61.88 212 GLY A O 1
ATOM 1617 N N . VAL A 1 213 ? 35.450 -0.005 -27.441 1.00 65.62 213 VAL A N 1
ATOM 1618 C CA . VAL A 1 213 ? 36.194 -0.782 -26.442 1.00 65.62 213 VAL A CA 1
ATOM 1619 C C . VAL A 1 213 ? 35.247 -1.761 -25.744 1.00 65.62 213 VAL A C 1
ATOM 1621 O O . VAL A 1 213 ? 35.714 -2.713 -25.129 1.00 65.62 213 VAL A O 1
ATOM 1624 N N . PHE A 1 214 ? 33.933 -1.568 -25.874 1.00 65.88 214 PHE A N 1
ATOM 1625 C CA . PHE A 1 214 ? 32.903 -2.476 -25.388 1.00 65.88 214 PHE A CA 1
ATOM 1626 C C . PHE A 1 214 ? 32.095 -3.026 -26.564 1.00 65.88 214 PHE A C 1
ATOM 1628 O O . PHE A 1 214 ? 31.824 -2.298 -27.517 1.00 65.88 214 PHE A O 1
ATOM 1635 N N . ASN A 1 215 ? 31.680 -4.285 -26.468 1.00 70.38 215 ASN A N 1
ATOM 1636 C CA . ASN A 1 215 ? 30.571 -4.818 -27.245 1.00 70.38 215 ASN A CA 1
ATOM 1637 C C . ASN A 1 215 ? 29.302 -4.702 -26.404 1.00 70.38 215 ASN A C 1
ATOM 1639 O O . ASN A 1 215 ? 29.287 -5.108 -25.238 1.00 70.38 215 ASN A O 1
ATOM 1643 N N . VAL A 1 216 ? 28.241 -4.175 -27.009 1.00 68.88 216 VAL A N 1
ATOM 1644 C CA . VAL A 1 216 ? 26.891 -4.278 -26.454 1.00 68.88 216 VAL A CA 1
ATOM 1645 C C . VAL A 1 216 ? 26.437 -5.719 -26.648 1.00 68.88 216 VAL A C 1
ATOM 1647 O O . VAL A 1 216 ? 26.370 -6.194 -27.781 1.00 68.88 216 VAL A O 1
ATOM 1650 N N . LEU A 1 217 ? 26.190 -6.426 -25.547 1.00 71.56 217 LEU A N 1
ATOM 1651 C CA . LEU A 1 217 ? 25.678 -7.795 -25.582 1.00 71.56 217 LEU A CA 1
ATOM 1652 C C . LEU A 1 217 ? 24.176 -7.769 -25.845 1.00 71.56 217 LEU A C 1
ATOM 1654 O O . LEU A 1 217 ? 23.709 -8.321 -26.839 1.00 71.56 217 LEU A O 1
ATOM 1658 N N . HIS A 1 218 ? 23.449 -7.057 -24.985 1.00 71.62 218 HIS A N 1
ATOM 1659 C CA . HIS A 1 218 ? 22.005 -6.902 -25.065 1.00 71.62 218 HIS A CA 1
ATOM 1660 C C . HIS A 1 218 ? 21.597 -5.488 -24.653 1.00 71.62 218 HIS A C 1
ATOM 1662 O O . HIS A 1 218 ? 22.197 -4.876 -23.765 1.00 71.62 218 HIS A O 1
ATOM 1668 N N . VAL A 1 219 ? 20.547 -4.990 -25.304 1.00 71.88 219 VAL A N 1
ATOM 1669 C CA . VAL A 1 219 ? 19.757 -3.862 -24.815 1.00 71.88 219 VAL A CA 1
ATOM 1670 C C . VAL A 1 219 ? 18.374 -4.406 -24.523 1.00 71.88 219 VAL A C 1
ATOM 1672 O O . VAL A 1 219 ? 17.640 -4.794 -25.430 1.00 71.88 219 VAL A O 1
ATOM 1675 N N . ASN A 1 220 ? 18.035 -4.404 -23.248 1.00 76.62 220 ASN A N 1
ATOM 1676 C CA . ASN A 1 220 ? 16.763 -4.856 -22.739 1.00 76.62 220 ASN A CA 1
ATOM 1677 C C . ASN A 1 220 ? 15.902 -3.641 -22.389 1.00 76.62 220 ASN A C 1
ATOM 1679 O O . ASN A 1 220 ? 16.384 -2.655 -21.828 1.00 76.62 220 ASN A O 1
ATOM 1683 N N . PHE A 1 221 ? 14.620 -3.712 -22.732 1.00 79.94 221 PHE A N 1
ATOM 1684 C CA . PHE A 1 221 ? 13.630 -2.700 -22.389 1.00 79.94 221 PHE A CA 1
ATOM 1685 C C . PHE A 1 221 ? 12.406 -3.377 -21.790 1.00 79.94 221 PHE A C 1
ATOM 1687 O O . PHE A 1 221 ? 11.909 -4.357 -22.345 1.00 79.94 221 PHE A O 1
ATOM 1694 N N . TYR A 1 222 ? 11.926 -2.840 -20.674 1.00 83.06 222 TYR A N 1
ATOM 1695 C CA . TYR A 1 222 ? 10.704 -3.297 -20.027 1.00 83.06 222 TYR A CA 1
ATOM 1696 C C . TYR A 1 222 ? 10.030 -2.165 -19.262 1.00 83.06 222 TYR A C 1
ATOM 1698 O O . TYR A 1 222 ? 10.638 -1.142 -18.932 1.00 83.06 222 TYR A O 1
ATOM 1706 N N . TRP A 1 223 ? 8.754 -2.380 -18.962 1.00 86.25 223 TRP A N 1
ATOM 1707 C CA . TRP A 1 223 ? 7.968 -1.512 -18.101 1.00 86.25 223 TRP A CA 1
ATOM 1708 C C . TRP A 1 223 ? 7.899 -2.123 -16.709 1.00 86.25 223 TRP A C 1
ATOM 1710 O O . TRP A 1 22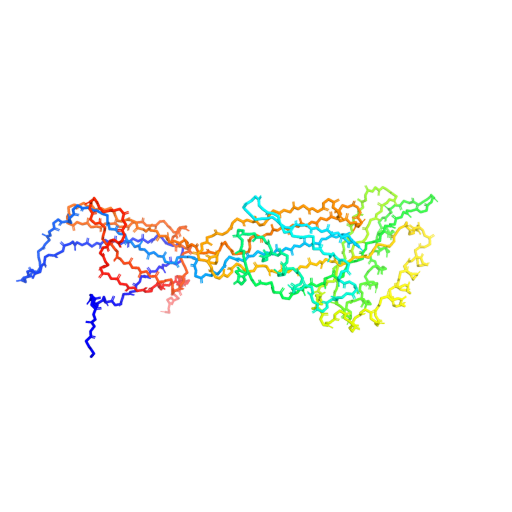3 ? 7.508 -3.277 -16.553 1.00 86.25 223 TRP A O 1
ATOM 1720 N N . VAL A 1 224 ? 8.260 -1.347 -15.689 1.00 90.44 224 VAL A N 1
ATOM 1721 C CA . VAL A 1 224 ? 7.857 -1.663 -14.319 1.00 90.44 224 VAL A CA 1
ATOM 1722 C C . VAL A 1 224 ? 6.422 -1.181 -14.168 1.00 90.44 224 VAL A C 1
ATOM 1724 O O . VAL A 1 224 ? 6.154 0.020 -14.258 1.00 90.44 224 VAL A O 1
ATOM 1727 N N . HIS A 1 225 ? 5.508 -2.125 -13.980 1.00 90.75 225 HIS A N 1
ATOM 1728 C CA . HIS A 1 225 ? 4.083 -1.861 -13.834 1.00 90.75 225 HIS A CA 1
ATOM 1729 C C . HIS A 1 225 ? 3.721 -1.890 -12.358 1.00 90.75 225 HIS A C 1
ATOM 1731 O O . HIS A 1 225 ? 3.896 -2.902 -11.685 1.00 90.75 225 HIS A O 1
ATOM 1737 N N . LYS A 1 226 ? 3.248 -0.753 -11.856 1.00 93.06 226 LYS A N 1
ATOM 1738 C CA . LYS A 1 226 ? 2.787 -0.591 -10.482 1.00 93.06 226 LYS A CA 1
ATOM 1739 C C . LYS A 1 226 ? 1.323 -0.214 -10.461 1.00 93.06 226 LYS A C 1
ATOM 1741 O O . LYS A 1 226 ? 0.917 0.674 -11.203 1.00 93.06 226 LYS A O 1
ATOM 1746 N N . TYR A 1 227 ? 0.555 -0.827 -9.583 1.00 93.81 227 TYR A N 1
ATOM 1747 C CA . TYR A 1 227 ? -0.823 -0.431 -9.318 1.00 93.81 227 TYR A CA 1
ATOM 1748 C C . TYR A 1 227 ? -1.170 -0.738 -7.869 1.00 93.81 227 TYR A C 1
ATOM 1750 O O . TYR A 1 227 ? -0.522 -1.562 -7.221 1.00 93.81 227 TYR A O 1
ATOM 1758 N N . THR A 1 228 ? -2.190 -0.062 -7.352 1.00 95.44 228 THR A N 1
ATOM 1759 C CA . THR A 1 228 ? -2.670 -0.309 -5.995 1.00 95.44 228 THR A CA 1
ATOM 1760 C C . THR A 1 228 ? -4.044 -0.947 -6.018 1.00 95.44 228 THR A C 1
ATOM 1762 O O . THR A 1 228 ? -4.937 -0.496 -6.733 1.00 95.44 228 THR A O 1
ATOM 1765 N N . VAL A 1 229 ? -4.205 -1.981 -5.201 1.00 96.75 229 VAL A N 1
ATOM 1766 C CA . VAL A 1 229 ? -5.458 -2.690 -4.963 1.00 96.75 229 VAL A CA 1
ATOM 1767 C C . VAL A 1 229 ? -6.001 -2.242 -3.615 1.00 96.75 229 VAL A C 1
ATOM 1769 O O . VAL A 1 229 ? -5.370 -2.467 -2.580 1.00 96.75 229 VAL A O 1
ATOM 1772 N N . GLU A 1 230 ? -7.167 -1.611 -3.626 1.00 95.44 230 GLU A N 1
ATOM 1773 C CA . GLU A 1 230 ? -7.908 -1.240 -2.428 1.00 95.44 230 GLU A CA 1
ATOM 1774 C C . GLU A 1 230 ? -9.037 -2.244 -2.193 1.00 95.44 230 GLU A C 1
ATOM 1776 O O . GLU A 1 230 ? -9.918 -2.415 -3.031 1.00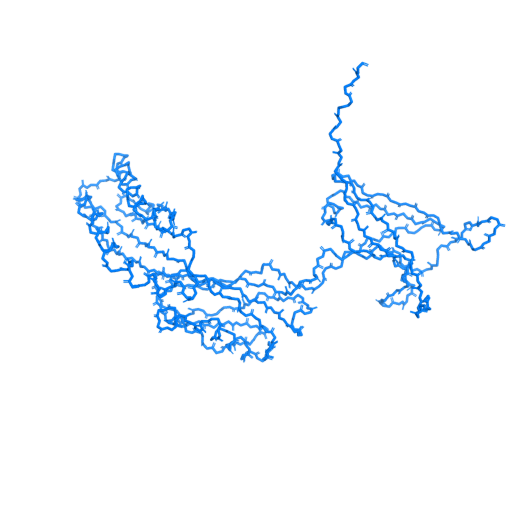 95.44 230 GLU A O 1
ATOM 1781 N N . PHE A 1 231 ? -9.031 -2.916 -1.046 1.00 94.19 231 PHE A N 1
ATOM 1782 C CA . PHE A 1 231 ? -10.147 -3.754 -0.621 1.00 94.19 231 PHE A CA 1
ATOM 1783 C C . PHE A 1 231 ? -11.252 -2.860 -0.074 1.00 94.19 231 PHE A C 1
ATOM 1785 O O . PHE A 1 231 ? -11.104 -2.261 0.990 1.00 94.19 231 PHE A O 1
ATOM 1792 N N . ILE A 1 232 ? -12.373 -2.801 -0.782 1.00 92.12 232 ILE A N 1
ATOM 1793 C CA . ILE A 1 232 ? -13.553 -2.020 -0.407 1.00 92.12 232 ILE A CA 1
ATOM 1794 C C . ILE A 1 232 ? -14.676 -2.959 0.056 1.00 92.12 232 ILE A C 1
ATOM 1796 O O . ILE A 1 232 ? -14.481 -4.167 0.195 1.00 92.12 232 ILE A O 1
ATOM 1800 N N . GLY A 1 233 ? -15.856 -2.412 0.351 1.00 87.00 233 GLY A N 1
ATOM 1801 C CA . GLY A 1 233 ? -17.018 -3.223 0.717 1.00 87.00 233 GLY A CA 1
ATOM 1802 C C . GLY A 1 233 ? -16.782 -4.069 1.972 1.00 87.00 233 GLY A C 1
ATOM 1803 O O . GLY A 1 233 ? -16.278 -3.565 2.973 1.00 87.00 233 GLY A O 1
ATOM 1804 N N . GLU A 1 234 ? -17.171 -5.346 1.936 1.00 84.25 234 GLU A N 1
ATOM 1805 C CA . GLU A 1 234 ? -17.045 -6.252 3.089 1.00 84.25 234 GLU A CA 1
ATOM 1806 C C . GLU A 1 234 ? -15.573 -6.548 3.459 1.00 84.25 234 GLU A C 1
ATOM 1808 O O . GLU A 1 234 ? -15.225 -6.420 4.639 1.00 84.25 234 GLU A O 1
ATOM 1813 N N . PRO A 1 235 ? -14.670 -6.879 2.512 1.00 86.00 235 PRO A N 1
ATOM 1814 C CA . PRO A 1 235 ? -13.244 -7.009 2.809 1.00 86.00 235 PRO A CA 1
ATOM 1815 C C . PRO A 1 235 ? -12.602 -5.723 3.357 1.00 86.00 235 PRO A C 1
ATOM 1817 O O . PRO A 1 235 ? -11.731 -5.808 4.218 1.00 86.00 235 PRO A O 1
ATOM 1820 N N . GLY A 1 236 ? -13.051 -4.532 2.957 1.00 82.94 236 GLY A N 1
ATOM 1821 C CA . GLY A 1 236 ? -12.489 -3.266 3.458 1.00 82.94 236 GLY A CA 1
ATOM 1822 C C . GLY A 1 236 ? -12.701 -2.989 4.954 1.00 82.94 236 GLY A C 1
ATOM 1823 O O . GLY A 1 236 ? -12.038 -2.127 5.531 1.00 82.94 236 GLY A O 1
ATOM 1824 N N . LEU A 1 237 ? -13.597 -3.728 5.619 1.00 78.00 237 LEU A N 1
ATOM 1825 C CA . LEU A 1 237 ? -13.945 -3.512 7.031 1.00 78.00 237 LEU A CA 1
ATOM 1826 C C . LEU A 1 237 ? -12.997 -4.186 8.033 1.00 78.00 237 LEU A C 1
ATOM 1828 O O . LEU A 1 237 ? -13.183 -4.024 9.240 1.00 78.00 237 LEU A O 1
ATOM 1832 N N . GLN A 1 238 ? -12.016 -4.953 7.562 1.00 83.19 238 GLN A N 1
ATOM 1833 C CA . GLN A 1 238 ? -11.092 -5.714 8.406 1.00 83.19 238 GLN A CA 1
ATOM 1834 C C . GLN A 1 238 ? -9.685 -5.742 7.789 1.00 83.19 238 GLN A C 1
ATOM 1836 O O . GLN A 1 238 ? -9.559 -5.448 6.594 1.00 83.19 238 GLN A O 1
ATOM 1841 N N . PRO A 1 239 ? -8.627 -6.134 8.528 1.00 86.00 239 PRO A N 1
ATOM 1842 C CA . PRO A 1 239 ? -7.305 -6.140 7.953 1.00 86.00 239 PRO A CA 1
ATOM 1843 C C . PRO A 1 239 ? -7.203 -7.273 6.940 1.00 86.00 239 PRO A C 1
ATOM 1845 O O . PRO A 1 239 ? -7.748 -8.357 7.179 1.00 86.00 239 PRO A O 1
ATOM 1848 N N . GLN A 1 240 ? -6.490 -7.053 5.839 1.00 89.31 240 GLN A N 1
ATOM 1849 C CA . GLN A 1 240 ? -6.308 -8.083 4.815 1.00 89.31 240 GLN A CA 1
ATOM 1850 C C . GLN A 1 240 ? -4.866 -8.592 4.743 1.00 89.31 240 GLN A C 1
ATOM 1852 O O . GLN A 1 240 ? -3.930 -7.800 4.866 1.00 89.31 240 GLN A O 1
ATOM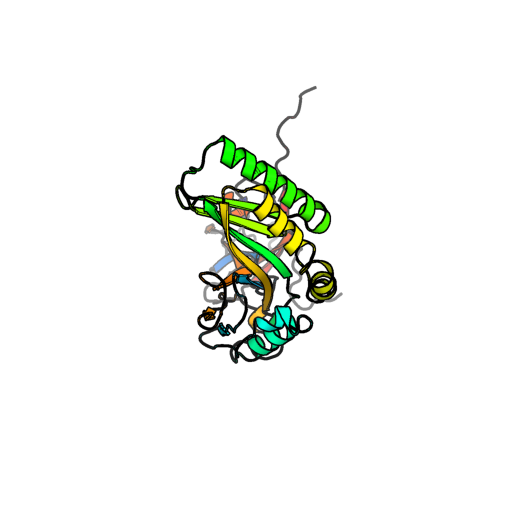 1857 N N . PRO A 1 241 ? -4.656 -9.910 4.542 1.00 91.12 241 PRO A N 1
ATOM 1858 C CA . PRO A 1 241 ? -3.333 -10.436 4.228 1.00 91.12 241 PRO A CA 1
ATOM 1859 C C . PRO A 1 241 ? -2.892 -9.967 2.837 1.00 91.12 241 PRO A C 1
ATOM 1861 O O . PRO A 1 241 ? -3.731 -9.660 1.987 1.00 91.12 241 PRO A O 1
ATOM 1864 N N . ALA A 1 242 ? -1.580 -9.968 2.595 1.00 94.12 242 ALA A N 1
ATOM 1865 C CA . ALA A 1 242 ? -1.032 -9.694 1.272 1.00 94.12 242 ALA A CA 1
ATOM 1866 C C . ALA A 1 242 ? -1.594 -10.688 0.244 1.00 94.12 242 ALA A C 1
ATOM 1868 O O . ALA A 1 242 ? -1.735 -11.881 0.540 1.00 94.12 242 ALA A O 1
ATOM 1869 N N . LEU A 1 243 ? -1.892 -10.200 -0.959 1.00 97.06 243 LEU A N 1
ATOM 1870 C CA . LEU A 1 243 ? -2.200 -11.060 -2.094 1.00 97.06 243 LEU A CA 1
ATOM 1871 C C . LEU A 1 243 ? -1.024 -12.014 -2.342 1.00 97.06 243 LEU A C 1
ATOM 1873 O O . LEU A 1 243 ? 0.145 -11.630 -2.302 1.00 97.06 243 LEU A O 1
ATOM 1877 N N . SER A 1 244 ? -1.348 -13.281 -2.574 1.00 97.69 244 SER A N 1
ATOM 1878 C CA . SER A 1 244 ? -0.385 -14.278 -3.039 1.00 97.69 244 SER A CA 1
ATOM 1879 C C . SER A 1 244 ? -0.147 -14.107 -4.535 1.00 97.69 244 SER A C 1
ATOM 1881 O O . SER A 1 244 ? -0.997 -13.575 -5.244 1.00 97.69 244 SER A O 1
ATOM 1883 N N . VAL A 1 245 ? 0.996 -14.579 -5.017 1.00 97.75 245 VAL A N 1
ATOM 1884 C CA . VAL A 1 245 ? 1.421 -14.422 -6.410 1.00 97.75 245 VAL A CA 1
ATOM 1885 C C . VAL A 1 245 ? 1.804 -15.779 -6.984 1.00 97.75 245 VAL A C 1
ATOM 1887 O O . VAL A 1 245 ? 2.492 -16.555 -6.319 1.00 97.75 245 VAL A O 1
ATOM 1890 N N . ASP A 1 246 ? 1.396 -16.030 -8.226 1.00 97.38 246 ASP A N 1
ATOM 1891 C CA . ASP A 1 246 ? 2.047 -16.990 -9.118 1.00 97.38 246 ASP A CA 1
ATOM 1892 C C . ASP A 1 246 ? 2.351 -16.290 -10.451 1.00 97.38 246 ASP A C 1
ATOM 1894 O O . ASP A 1 246 ? 1.462 -15.872 -11.198 1.00 97.38 246 ASP A O 1
ATOM 1898 N N . ASP A 1 247 ? 3.645 -16.126 -10.702 1.00 96.44 247 ASP A N 1
ATOM 1899 C CA . ASP A 1 247 ? 4.248 -15.428 -11.831 1.00 96.44 247 ASP A CA 1
ATOM 1900 C C . ASP A 1 247 ? 5.024 -16.379 -12.758 1.00 96.44 247 ASP A C 1
ATOM 1902 O O . ASP A 1 247 ? 5.729 -15.945 -13.667 1.00 96.44 247 ASP A O 1
ATOM 1906 N N . SER A 1 248 ? 4.845 -17.694 -12.593 1.00 96.31 248 SER A N 1
ATOM 1907 C CA . SER A 1 248 ? 5.569 -18.731 -13.345 1.00 96.31 248 SER A CA 1
ATOM 1908 C C . SER A 1 248 ? 5.338 -18.702 -14.860 1.00 96.31 248 SER A C 1
ATOM 1910 O O . SER A 1 248 ? 6.113 -19.287 -15.619 1.00 96.31 248 SER A O 1
ATOM 1912 N N . SER A 1 249 ? 4.262 -18.043 -15.298 1.00 95.75 249 SER A N 1
ATOM 1913 C CA . SER A 1 249 ? 3.886 -17.882 -16.707 1.00 95.75 249 SER A CA 1
ATOM 1914 C C . SER A 1 249 ? 4.292 -16.527 -17.294 1.00 95.75 249 SER A C 1
ATOM 1916 O O . SER A 1 249 ? 3.993 -16.255 -18.461 1.00 95.75 249 SER A O 1
ATOM 1918 N N . LEU A 1 250 ? 4.984 -15.681 -16.522 1.00 95.19 250 LEU A N 1
ATOM 1919 C CA . LEU A 1 250 ? 5.596 -14.476 -17.060 1.00 95.19 250 LEU A CA 1
ATOM 1920 C C . LEU A 1 250 ? 6.800 -14.823 -17.930 1.00 95.19 250 LEU A C 1
ATOM 1922 O O . LEU A 1 250 ? 7.581 -15.736 -17.661 1.00 95.19 250 LEU A O 1
ATOM 1926 N N . THR A 1 251 ? 6.967 -14.031 -18.980 1.00 93.06 251 THR A N 1
ATOM 1927 C CA . THR A 1 251 ? 8.148 -14.046 -19.839 1.00 93.06 251 THR A CA 1
ATOM 1928 C C . THR A 1 251 ? 8.816 -12.684 -19.771 1.00 93.06 251 THR A C 1
ATOM 1930 O O . THR A 1 251 ? 8.153 -11.660 -19.592 1.00 93.06 251 THR A O 1
ATOM 1933 N N . GLY A 1 252 ? 10.139 -12.654 -19.852 1.00 87.81 252 GLY A N 1
ATOM 1934 C CA . GLY A 1 252 ? 10.859 -11.432 -19.547 1.00 87.81 252 GLY A CA 1
ATOM 1935 C C . GLY A 1 252 ? 12.361 -11.597 -19.518 1.00 87.81 252 GLY A C 1
ATOM 1936 O O . GLY A 1 252 ? 12.914 -12.591 -19.992 1.00 87.81 252 GLY A O 1
ATOM 1937 N N . ILE A 1 253 ? 13.000 -10.584 -18.957 1.00 83.50 253 ILE A N 1
ATOM 1938 C CA . ILE A 1 253 ? 14.445 -10.484 -18.797 1.00 83.50 253 ILE A CA 1
ATOM 1939 C C . ILE A 1 253 ? 14.825 -11.114 -17.459 1.00 83.50 253 ILE A C 1
ATOM 1941 O O . ILE A 1 253 ? 14.192 -10.827 -16.447 1.00 83.50 253 ILE A O 1
ATOM 1945 N N . ASP A 1 254 ? 15.857 -11.959 -17.464 1.00 80.94 254 ASP A N 1
ATOM 1946 C CA . ASP A 1 254 ? 16.374 -12.708 -16.312 1.00 80.94 254 ASP A CA 1
ATOM 1947 C C . ASP A 1 254 ? 15.311 -13.510 -15.544 1.00 80.94 254 ASP A C 1
ATOM 1949 O O . ASP A 1 254 ? 15.125 -14.705 -15.781 1.00 80.94 254 ASP A O 1
ATOM 1953 N N . THR A 1 255 ? 14.630 -12.837 -14.613 1.00 87.50 255 THR A N 1
ATOM 1954 C CA . THR A 1 255 ? 13.662 -13.390 -13.662 1.00 87.50 255 THR A CA 1
ATOM 1955 C C . THR A 1 255 ? 12.488 -12.412 -13.525 1.00 87.50 255 THR A C 1
ATOM 1957 O O . THR A 1 255 ? 12.431 -11.643 -12.560 1.00 87.50 255 THR A O 1
ATOM 1960 N N . PRO A 1 256 ? 11.555 -12.387 -14.497 1.00 93.12 256 PRO A N 1
ATOM 1961 C CA . PRO A 1 256 ? 10.339 -11.597 -14.354 1.00 93.12 256 PRO A CA 1
ATOM 1962 C C . PRO A 1 256 ? 9.597 -12.030 -13.091 1.00 93.12 256 PRO A C 1
ATOM 1964 O O . PRO A 1 256 ? 9.542 -13.220 -12.779 1.00 93.12 256 PRO A O 1
ATOM 1967 N N . SER A 1 257 ? 9.070 -11.064 -12.347 1.00 95.88 257 SER A N 1
ATOM 1968 C CA . SER A 1 257 ? 8.425 -11.347 -11.066 1.00 95.88 257 SER A CA 1
ATOM 1969 C C . SER A 1 257 ? 7.335 -10.347 -10.721 1.00 95.88 257 SER A C 1
ATOM 1971 O O . SER A 1 257 ? 7.327 -9.211 -11.212 1.00 95.88 257 SER A O 1
ATOM 1973 N N . VAL A 1 258 ? 6.428 -10.784 -9.848 1.00 97.31 258 VAL A N 1
ATOM 1974 C CA . VAL A 1 258 ? 5.403 -9.934 -9.240 1.00 97.31 258 VAL A CA 1
ATOM 1975 C C . VAL A 1 258 ? 5.588 -9.914 -7.727 1.00 97.31 258 VAL A C 1
ATOM 1977 O O . VAL A 1 258 ? 5.710 -10.953 -7.082 1.00 97.31 258 VAL A O 1
ATOM 1980 N N . SER A 1 259 ? 5.593 -8.723 -7.135 1.00 97.06 259 SER A N 1
ATOM 1981 C CA . SER A 1 259 ? 5.642 -8.547 -5.682 1.00 97.06 259 SER A CA 1
ATOM 1982 C C . SER A 1 259 ? 4.446 -7.754 -5.179 1.00 97.06 259 SER A C 1
ATOM 1984 O O . SER A 1 259 ? 3.980 -6.836 -5.853 1.00 97.06 259 SER A O 1
ATOM 1986 N N . VAL A 1 260 ? 3.993 -8.078 -3.968 1.00 97.38 260 VAL A N 1
ATOM 1987 C CA . VAL A 1 260 ? 2.873 -7.407 -3.303 1.00 97.38 260 VAL A CA 1
ATOM 1988 C C . VAL A 1 260 ? 3.332 -6.863 -1.956 1.00 97.38 260 VAL A C 1
ATOM 1990 O O . VAL A 1 260 ? 3.872 -7.604 -1.134 1.00 97.38 260 VAL A O 1
ATOM 1993 N N . GLU A 1 261 ? 3.096 -5.577 -1.722 1.00 95.81 261 GLU A N 1
ATOM 1994 C CA . GLU A 1 261 ? 3.381 -4.891 -0.463 1.00 95.81 261 GLU A CA 1
ATOM 1995 C C . GLU A 1 261 ? 2.082 -4.364 0.157 1.00 95.81 261 GLU A C 1
ATOM 1997 O O . GLU A 1 261 ? 1.273 -3.732 -0.517 1.00 95.81 261 GLU A O 1
ATOM 2002 N N . ILE A 1 262 ? 1.873 -4.602 1.455 1.00 90.75 262 ILE A N 1
ATOM 2003 C CA . ILE A 1 262 ? 0.752 -3.998 2.189 1.00 90.75 262 ILE A CA 1
ATOM 2004 C C . ILE A 1 262 ? 1.132 -2.555 2.526 1.00 90.75 262 ILE A C 1
ATOM 2006 O O . ILE A 1 262 ? 1.968 -2.329 3.401 1.00 90.75 262 ILE A O 1
ATOM 2010 N N . LEU A 1 263 ? 0.494 -1.592 1.861 1.00 88.19 263 LEU A N 1
ATOM 2011 C CA . LEU A 1 263 ? 0.665 -0.166 2.146 1.00 88.19 263 LEU A CA 1
ATOM 2012 C C . LEU A 1 263 ? -0.151 0.255 3.372 1.00 88.19 263 LEU A C 1
ATOM 2014 O O . LEU A 1 263 ? 0.347 0.960 4.249 1.00 88.19 263 LEU A O 1
ATOM 2018 N N . ASP A 1 264 ? -1.401 -0.206 3.441 1.00 84.00 264 ASP A N 1
ATOM 2019 C CA . ASP A 1 264 ? -2.285 -0.029 4.587 1.00 84.00 264 ASP A CA 1
ATOM 2020 C C . ASP A 1 264 ? -2.979 -1.364 4.889 1.00 84.00 264 ASP A C 1
ATOM 2022 O O . ASP A 1 264 ? -3.643 -1.919 4.013 1.00 84.00 264 ASP A O 1
ATOM 2026 N N . PRO A 1 265 ? -2.838 -1.929 6.099 1.00 75.50 265 PRO A N 1
ATOM 2027 C CA . PRO A 1 265 ? -3.490 -3.187 6.432 1.00 75.50 265 PRO A CA 1
ATOM 2028 C C . PRO A 1 265 ? -5.020 -3.104 6.406 1.00 75.50 265 PRO A C 1
ATOM 2030 O O . PRO A 1 265 ? -5.638 -4.157 6.287 1.00 75.50 265 PRO A O 1
ATOM 2033 N N . GLY A 1 266 ? -5.633 -1.918 6.513 1.00 78.12 266 GLY A N 1
ATOM 2034 C CA . GLY A 1 266 ? -7.074 -1.745 6.716 1.00 78.12 266 GLY A CA 1
ATOM 2035 C C . GLY A 1 266 ? -7.464 -1.759 8.201 1.00 78.12 266 GLY A C 1
ATOM 2036 O O . GLY A 1 266 ? -6.626 -1.609 9.095 1.00 78.12 266 GLY A O 1
ATOM 2037 N N . ARG A 1 267 ? -8.753 -1.900 8.521 1.00 67.56 267 ARG A N 1
ATOM 2038 C CA . ARG A 1 267 ? -9.265 -1.662 9.894 1.00 67.56 267 ARG A CA 1
ATOM 2039 C C . ARG A 1 267 ? -9.209 -2.903 10.776 1.00 67.56 267 ARG A C 1
ATOM 2041 O O . ARG A 1 267 ? -9.430 -3.961 10.257 1.00 67.56 267 ARG A O 1
ATOM 2048 N N . ALA A 1 268 ? -9.017 -2.924 12.092 1.00 59.12 268 ALA A N 1
ATOM 2049 C CA . ALA A 1 268 ? -9.013 -1.853 13.074 1.00 59.12 268 ALA A CA 1
ATOM 2050 C C . ALA A 1 268 ? -7.956 -2.129 14.156 1.00 59.12 268 ALA A C 1
ATOM 2052 O O . ALA A 1 268 ? -8.074 -3.102 14.900 1.00 59.12 268 ALA A O 1
ATOM 2053 N N . PRO A 1 269 ? -6.939 -1.278 14.302 1.00 62.12 269 PRO A N 1
ATOM 2054 C CA . PRO A 1 269 ? -6.180 -1.218 15.545 1.00 62.12 269 PRO A CA 1
ATOM 2055 C C . PRO A 1 269 ? -6.791 -0.183 16.488 1.00 62.12 269 PRO A C 1
ATOM 2057 O O . PRO A 1 269 ? -6.610 1.031 16.383 1.00 62.12 269 PRO A O 1
ATOM 2060 N N . VAL A 1 270 ? -7.516 -0.733 17.451 1.00 69.06 270 VAL A N 1
ATOM 2061 C CA . VAL A 1 270 ? -7.894 -0.062 18.683 1.00 69.06 270 VAL A CA 1
ATOM 2062 C C . VAL A 1 270 ? -6.774 -0.290 19.692 1.00 69.06 270 VAL A C 1
ATOM 2064 O O . VAL A 1 270 ? -6.495 -1.430 20.069 1.00 69.06 270 VAL A O 1
ATOM 2067 N N . THR A 1 271 ? -6.129 0.779 20.151 1.00 79.88 271 THR A N 1
ATOM 2068 C CA . THR A 1 271 ? -5.186 0.690 21.271 1.00 79.88 271 THR A CA 1
ATOM 2069 C C . THR A 1 271 ? -5.958 0.871 22.567 1.00 79.88 271 THR A C 1
ATOM 2071 O O . THR A 1 271 ? -6.660 1.867 22.728 1.00 79.88 271 THR A O 1
ATOM 2074 N N . LYS A 1 272 ? -5.818 -0.077 23.501 1.00 88.38 272 LYS A N 1
ATOM 2075 C CA . LYS A 1 272 ? -6.371 0.050 24.851 1.00 88.38 272 LYS A CA 1
ATOM 2076 C C . LYS A 1 272 ? -5.288 0.452 25.840 1.00 88.38 272 LYS A C 1
ATOM 2078 O O . LYS A 1 272 ? -4.259 -0.213 25.921 1.00 88.38 272 LYS A O 1
ATOM 2083 N N . TRP A 1 273 ? -5.529 1.508 26.607 1.00 92.62 273 TRP A N 1
ATOM 2084 C CA . TRP A 1 273 ? -4.700 1.869 27.759 1.00 92.62 273 TRP A CA 1
ATOM 2085 C C . TRP A 1 273 ? -5.480 1.592 29.038 1.00 92.62 273 TRP A C 1
ATOM 2087 O O . TRP A 1 273 ? -6.416 2.323 29.358 1.00 92.62 273 TRP A O 1
ATOM 2097 N N . ILE A 1 274 ? -5.120 0.506 29.720 1.00 92.75 274 ILE A N 1
ATOM 2098 C CA . ILE A 1 274 ? -5.850 -0.038 30.871 1.00 92.75 274 ILE A CA 1
ATOM 2099 C C . ILE A 1 274 ? -5.364 0.629 32.159 1.00 92.75 274 ILE A C 1
ATOM 2101 O O . ILE A 1 274 ? -4.162 0.784 32.361 1.00 92.75 274 ILE A O 1
ATOM 2105 N N . PHE A 1 275 ? -6.298 1.025 33.020 1.00 95.44 275 PHE A N 1
ATOM 2106 C CA . PHE A 1 275 ? -5.998 1.585 34.332 1.00 95.44 275 PHE A CA 1
ATOM 2107 C C . PHE A 1 275 ? -5.774 0.474 35.360 1.00 95.44 275 PHE A C 1
ATOM 2109 O O . PHE A 1 275 ? -6.554 -0.470 35.455 1.00 95.44 275 PHE A O 1
ATOM 2116 N N . ASP A 1 276 ? -4.767 0.656 36.206 1.00 95.44 276 ASP A N 1
ATOM 2117 C CA . ASP A 1 276 ? -4.602 -0.070 37.456 1.00 95.44 276 ASP A CA 1
ATOM 2118 C C . ASP A 1 276 ? -5.580 0.491 38.497 1.00 95.44 276 ASP A C 1
ATOM 2120 O O . ASP A 1 276 ? -5.463 1.644 38.929 1.00 95.44 276 ASP A O 1
ATOM 2124 N N . ILE A 1 277 ? -6.551 -0.321 38.914 1.00 94.81 277 ILE A N 1
ATOM 2125 C CA . ILE A 1 277 ? -7.546 0.051 39.924 1.00 94.81 277 ILE A CA 1
ATOM 2126 C C . ILE A 1 277 ? -7.122 -0.478 41.299 1.00 94.81 277 ILE A C 1
ATOM 2128 O O . ILE A 1 277 ? -6.845 -1.664 41.475 1.00 94.81 277 ILE A O 1
ATOM 2132 N N . SER A 1 278 ? -7.121 0.398 42.304 1.00 92.62 278 SER A N 1
ATOM 2133 C CA . SER A 1 278 ? -6.867 0.058 43.706 1.00 92.62 278 SER A CA 1
ATOM 2134 C C . SER A 1 278 ? -7.851 0.787 44.622 1.00 92.62 278 SER A C 1
ATOM 2136 O O . SER A 1 278 ? -7.620 1.935 45.011 1.00 92.62 278 SER A O 1
ATOM 2138 N N . GLY A 1 279 ? -8.923 0.094 45.016 1.00 93.00 279 GLY A N 1
ATOM 2139 C CA . GLY A 1 279 ? -9.978 0.648 45.868 1.00 93.00 279 GLY A CA 1
ATOM 2140 C C . GLY A 1 279 ? -10.701 1.791 45.162 1.00 93.00 279 GLY A C 1
ATOM 2141 O O . GLY A 1 279 ? -11.342 1.578 44.134 1.00 93.00 279 GLY A O 1
ATOM 2142 N N . THR A 1 280 ? -10.548 3.007 45.683 1.00 95.06 280 THR A N 1
ATOM 2143 C CA . THR A 1 280 ? -11.155 4.226 45.132 1.00 95.06 280 THR A CA 1
ATOM 2144 C C . THR A 1 280 ? -10.346 4.852 43.995 1.00 95.06 280 THR A C 1
ATOM 2146 O O . THR A 1 280 ? -10.858 5.736 43.316 1.00 95.06 280 THR A O 1
ATOM 2149 N N . LEU A 1 281 ? -9.094 4.431 43.767 1.00 95.06 281 LEU A N 1
ATOM 2150 C CA . LEU A 1 281 ? -8.167 5.091 42.842 1.00 95.06 281 LEU A CA 1
ATOM 2151 C C . LEU A 1 281 ? -7.966 4.283 41.554 1.00 95.06 281 LEU A C 1
ATOM 2153 O O . LEU A 1 281 ? -7.658 3.095 41.615 1.00 95.06 281 LEU A O 1
ATOM 2157 N N . ALA A 1 282 ? -8.045 4.956 40.406 1.00 95.06 282 ALA A N 1
ATOM 2158 C CA . ALA A 1 282 ? -7.592 4.440 39.118 1.00 95.06 282 ALA A CA 1
ATOM 2159 C C . ALA A 1 282 ? -6.309 5.165 38.699 1.00 95.06 282 ALA A C 1
ATOM 2161 O O . ALA A 1 282 ? -6.238 6.397 38.749 1.00 95.06 282 ALA A O 1
ATOM 2162 N N . HIS A 1 283 ? -5.295 4.411 38.279 1.00 95.62 283 HIS A N 1
ATOM 2163 C CA . HIS A 1 283 ? -4.000 4.922 37.840 1.00 95.62 283 HIS A CA 1
ATOM 2164 C C . HIS A 1 283 ? -3.656 4.391 36.452 1.00 95.62 283 HIS A C 1
ATOM 2166 O O . HIS A 1 283 ? -3.792 3.207 36.191 1.00 95.62 283 HIS A O 1
ATOM 2172 N N . LEU A 1 284 ? -3.159 5.249 35.568 1.00 95.62 284 LEU A N 1
ATOM 2173 C CA . LEU A 1 284 ? -2.630 4.849 34.271 1.00 95.62 284 LEU A CA 1
ATOM 2174 C C . LEU A 1 284 ? -1.239 5.451 34.090 1.00 95.62 284 LEU A C 1
ATOM 2176 O O . LEU A 1 284 ? -1.054 6.663 34.255 1.00 95.62 284 LEU A O 1
ATOM 2180 N N . LYS A 1 285 ? -0.284 4.607 33.693 1.00 95.31 285 LYS A N 1
ATOM 2181 C CA . LYS A 1 285 ? 1.031 5.011 33.197 1.00 95.31 285 LYS A CA 1
ATOM 2182 C C . LYS A 1 285 ? 1.260 4.393 31.821 1.00 95.31 285 LYS A C 1
ATOM 2184 O O . LYS A 1 285 ? 1.162 3.183 31.668 1.00 95.31 285 LYS A O 1
ATOM 2189 N N . VAL A 1 286 ? 1.621 5.229 30.854 1.00 93.38 286 VAL A N 1
ATOM 2190 C CA . VAL A 1 286 ? 2.032 4.810 29.509 1.00 93.38 286 VAL A CA 1
ATOM 2191 C C . VAL A 1 286 ? 3.417 5.381 29.242 1.00 93.38 286 VAL A C 1
ATOM 2193 O O . VAL A 1 286 ? 3.642 6.580 29.438 1.00 93.38 286 VAL A O 1
ATOM 2196 N N . GLU A 1 287 ? 4.353 4.527 28.839 1.00 92.12 287 GLU A N 1
ATOM 2197 C CA . GLU A 1 287 ? 5.716 4.949 28.517 1.00 92.12 287 GLU A CA 1
ATOM 2198 C C . GLU A 1 287 ? 5.726 5.825 27.257 1.00 92.12 287 GLU A C 1
ATOM 2200 O O . GLU A 1 287 ? 4.885 5.685 26.365 1.00 92.12 287 GLU A O 1
ATOM 2205 N N . SER A 1 288 ? 6.690 6.745 27.183 1.00 88.38 288 SER A N 1
ATOM 2206 C CA . SER A 1 288 ? 6.791 7.698 26.066 1.00 88.38 288 SER A CA 1
ATOM 2207 C C . SER A 1 288 ? 6.802 7.058 24.669 1.00 88.38 288 SER A C 1
ATOM 2209 O O . SER A 1 288 ? 6.202 7.619 23.757 1.00 88.38 288 SER A O 1
ATOM 2211 N N . GLU A 1 289 ? 7.410 5.879 24.503 1.00 81.12 289 GLU A N 1
ATOM 2212 C CA . GLU A 1 289 ? 7.484 5.160 23.219 1.00 81.12 289 GLU A CA 1
ATOM 2213 C C . GLU A 1 289 ? 6.102 4.754 22.682 1.00 81.12 289 GLU A C 1
ATOM 2215 O O . GLU A 1 289 ? 5.872 4.795 21.473 1.00 81.12 289 GLU A O 1
ATOM 2220 N N . ASP A 1 290 ? 5.169 4.420 23.575 1.00 80.56 290 ASP A N 1
ATOM 2221 C CA . ASP A 1 290 ? 3.798 4.041 23.222 1.00 80.56 290 ASP A CA 1
ATOM 2222 C C . ASP A 1 290 ? 2.894 5.271 23.108 1.00 80.56 290 ASP A C 1
ATOM 2224 O O . ASP A 1 290 ? 2.079 5.379 22.190 1.00 80.56 290 ASP A O 1
ATOM 2228 N N . ALA A 1 291 ? 3.063 6.249 24.002 1.00 87.62 291 ALA A N 1
ATOM 2229 C CA . ALA A 1 291 ? 2.330 7.512 23.932 1.00 87.62 291 ALA A CA 1
ATOM 2230 C C . ALA A 1 291 ? 2.650 8.290 22.640 1.00 87.62 291 ALA A C 1
ATOM 2232 O O . ALA A 1 291 ? 1.767 8.930 22.059 1.00 87.62 291 ALA A O 1
ATOM 2233 N N . ASP A 1 292 ? 3.890 8.207 22.150 1.00 84.94 292 ASP A N 1
ATOM 2234 C CA . ASP A 1 292 ? 4.321 8.894 20.934 1.00 84.94 292 ASP A CA 1
ATOM 2235 C C . ASP A 1 292 ? 3.749 8.293 19.642 1.00 84.94 292 ASP A C 1
ATOM 2237 O O . ASP A 1 292 ? 3.678 8.990 18.626 1.00 84.94 292 ASP A O 1
ATOM 2241 N N . GLN A 1 293 ? 3.245 7.057 19.681 1.00 82.56 293 GLN A N 1
ATOM 2242 C CA . GLN A 1 293 ? 2.571 6.435 18.536 1.00 82.56 293 GLN A CA 1
ATOM 2243 C C . GLN A 1 293 ? 1.187 7.036 18.270 1.00 82.56 293 GLN A C 1
ATOM 2245 O O . GLN A 1 293 ? 0.667 6.932 17.159 1.00 82.56 293 GLN A O 1
ATOM 2250 N N . ILE A 1 294 ? 0.589 7.701 19.262 1.00 86.75 294 ILE A N 1
ATOM 2251 C CA . ILE A 1 294 ? -0.745 8.280 19.128 1.00 86.75 294 ILE A CA 1
ATOM 2252 C C . ILE A 1 294 ? -0.666 9.597 18.348 1.00 86.75 294 ILE A C 1
ATOM 2254 O O . ILE A 1 294 ? 0.105 10.513 18.672 1.00 86.75 294 ILE A O 1
ATOM 2258 N N . ALA A 1 295 ? -1.475 9.708 17.296 1.00 85.44 295 ALA A N 1
ATOM 2259 C CA . ALA A 1 295 ? -1.562 10.909 16.476 1.00 85.44 295 ALA A CA 1
ATOM 2260 C C . ALA A 1 295 ? -2.461 11.978 17.123 1.00 85.44 295 ALA A C 1
ATOM 2262 O O . ALA A 1 295 ? -3.369 11.680 17.905 1.00 85.44 295 ALA A O 1
ATOM 2263 N N . ALA A 1 296 ? -2.241 13.245 16.766 1.00 87.25 296 ALA A N 1
ATOM 2264 C CA . ALA A 1 296 ? -3.172 14.315 17.117 1.00 87.25 296 ALA A CA 1
ATOM 2265 C C . ALA A 1 296 ? -4.545 14.063 16.474 1.00 87.25 296 ALA A C 1
ATOM 2267 O O . ALA A 1 296 ? -4.625 13.553 15.361 1.00 87.25 296 ALA A O 1
ATOM 2268 N N . ASN A 1 297 ? -5.611 14.461 17.165 1.00 86.94 297 ASN A N 1
ATOM 2269 C CA . ASN A 1 297 ? -7.010 14.232 16.796 1.00 86.94 297 ASN A CA 1
ATOM 2270 C C . ASN A 1 297 ? -7.434 12.755 16.737 1.00 86.94 297 ASN A C 1
ATOM 2272 O O . ASN A 1 297 ? -8.522 12.467 16.243 1.00 86.94 297 ASN A O 1
ATOM 2276 N N . THR A 1 298 ? -6.634 11.830 17.280 1.00 88.69 298 THR A N 1
ATOM 2277 C CA . THR A 1 298 ? -7.093 10.456 17.530 1.00 88.69 298 THR A CA 1
ATOM 2278 C C . THR A 1 298 ? -8.330 10.516 18.422 1.00 88.69 298 THR A C 1
ATOM 2280 O O . THR A 1 298 ? -8.285 11.130 19.493 1.00 88.69 298 THR A O 1
ATOM 2283 N N . LYS A 1 299 ? -9.439 9.923 17.977 1.00 90.12 299 LYS A N 1
ATOM 2284 C CA . LYS A 1 299 ? -10.647 9.795 18.797 1.00 90.12 299 LYS A CA 1
ATOM 2285 C C . LYS A 1 299 ? -10.376 8.806 19.920 1.00 90.12 299 LYS A C 1
ATOM 2287 O O . LYS A 1 299 ? -9.719 7.784 19.701 1.00 90.12 299 LYS A O 1
ATOM 2292 N N . PHE A 1 300 ? -10.898 9.106 21.100 1.00 92.31 300 PHE A N 1
ATOM 2293 C CA . PHE A 1 300 ? -10.865 8.175 22.214 1.00 92.31 300 PHE A CA 1
ATOM 2294 C C . PHE A 1 300 ? -12.220 8.087 22.905 1.00 92.31 300 PHE A C 1
ATOM 2296 O O . PHE A 1 300 ? -13.003 9.040 22.890 1.00 92.31 300 PHE A O 1
ATOM 2303 N N . GLN A 1 301 ? -12.447 6.957 23.565 1.00 92.19 301 GLN A N 1
ATOM 2304 C CA . GLN A 1 301 ? -13.489 6.794 24.570 1.00 92.19 301 GLN A CA 1
ATOM 2305 C C . GLN A 1 301 ? -12.867 6.287 25.868 1.00 92.19 301 GLN A C 1
ATOM 2307 O O . GLN A 1 301 ? -11.945 5.477 25.846 1.00 92.19 301 GLN A O 1
ATOM 2312 N N . LEU A 1 302 ? -13.338 6.788 27.005 1.00 92.81 302 LEU A N 1
ATOM 2313 C CA . LEU A 1 302 ? -13.087 6.174 28.303 1.00 92.81 302 LEU A CA 1
ATOM 2314 C C . LEU A 1 302 ? -14.216 5.181 28.558 1.00 92.81 302 LEU A C 1
ATOM 2316 O O . LEU A 1 302 ? -15.381 5.577 28.558 1.00 92.81 302 LEU A O 1
ATOM 2320 N N . VAL A 1 303 ? -13.872 3.916 28.762 1.00 92.81 303 VAL A N 1
ATOM 2321 C CA . VAL A 1 303 ? -14.834 2.815 28.858 1.00 92.81 303 VAL A CA 1
ATOM 2322 C C . VAL A 1 303 ? -14.612 2.059 30.158 1.00 92.81 303 VAL A C 1
ATOM 2324 O O . VAL A 1 303 ? -13.470 1.772 30.523 1.00 92.81 303 VAL A O 1
ATOM 2327 N N . PHE A 1 304 ? -15.706 1.726 30.839 1.00 92.88 304 PHE A N 1
ATOM 2328 C CA . PHE A 1 304 ? -15.713 0.750 31.922 1.00 92.88 304 PHE A CA 1
ATOM 2329 C C . PHE A 1 304 ? -16.371 -0.539 31.439 1.00 92.88 304 PHE A C 1
ATOM 2331 O O . PHE A 1 304 ? -17.496 -0.515 30.958 1.00 92.88 304 PHE A O 1
ATOM 2338 N N . LEU A 1 305 ? -15.682 -1.666 31.554 1.00 92.00 305 LEU A N 1
ATOM 2339 C CA . LEU A 1 305 ? -16.196 -2.986 31.215 1.00 92.00 305 LEU A CA 1
ATOM 2340 C C . LEU A 1 305 ? -16.433 -3.768 32.514 1.00 92.00 305 LEU A C 1
ATOM 2342 O O . LEU A 1 305 ? -15.455 -4.170 33.148 1.00 92.00 305 LEU A O 1
ATOM 2346 N N . PRO A 1 306 ? -17.694 -3.981 32.929 1.00 90.50 306 PRO A N 1
ATOM 2347 C CA . PRO A 1 306 ? -18.002 -4.766 34.117 1.00 90.50 306 PRO A CA 1
ATOM 2348 C C . PRO A 1 306 ? -17.464 -6.198 34.021 1.00 90.50 306 PRO A C 1
ATOM 2350 O O . PRO A 1 306 ? -17.474 -6.815 32.953 1.00 90.50 306 PRO A O 1
ATOM 2353 N N . ASP A 1 307 ? -17.044 -6.755 35.156 1.00 87.25 307 ASP A N 1
ATOM 2354 C CA . ASP A 1 307 ? -16.590 -8.146 35.208 1.00 87.25 307 ASP A CA 1
ATOM 2355 C C . ASP A 1 307 ? -17.711 -9.115 34.773 1.00 87.25 307 ASP A C 1
ATOM 2357 O O . ASP A 1 307 ? -18.871 -8.992 35.179 1.00 87.25 307 ASP A O 1
ATOM 2361 N N . GLY A 1 308 ? -17.362 -10.088 33.929 1.00 79.62 308 GLY A N 1
ATOM 2362 C CA . GLY A 1 308 ? -18.305 -11.029 33.317 1.00 79.62 308 GLY A CA 1
ATOM 2363 C C . GLY A 1 308 ? -18.913 -10.596 31.974 1.00 79.62 308 GLY A C 1
ATOM 2364 O O . GLY A 1 308 ? -19.593 -11.416 31.349 1.00 79.62 308 GLY A O 1
ATOM 2365 N N . GLU A 1 309 ? -18.650 -9.379 31.485 1.00 81.44 309 GLU A N 1
ATOM 2366 C CA . GLU A 1 309 ? -18.997 -8.968 30.117 1.00 81.44 309 GLU A CA 1
ATOM 2367 C C . GLU A 1 309 ? -17.847 -9.220 29.131 1.00 81.44 309 GLU A C 1
ATOM 2369 O O . GLU A 1 309 ? -16.691 -8.898 29.387 1.00 81.44 309 GLU A O 1
ATOM 2374 N N . ALA A 1 310 ? -18.160 -9.805 27.970 1.00 71.50 310 ALA A N 1
ATOM 2375 C CA . ALA A 1 310 ? -17.137 -10.191 26.994 1.00 71.50 310 ALA A CA 1
ATOM 2376 C C . ALA A 1 310 ? -16.610 -9.013 26.151 1.00 71.50 310 ALA A C 1
ATOM 2378 O O . ALA A 1 310 ? -15.466 -9.052 25.700 1.00 71.50 310 ALA A O 1
ATOM 2379 N N . ALA A 1 311 ? -17.451 -8.006 25.882 1.00 74.88 311 ALA A N 1
ATOM 2380 C CA . ALA A 1 311 ? -17.144 -6.831 25.061 1.00 74.88 311 ALA A CA 1
ATOM 2381 C C . ALA A 1 311 ? -18.259 -5.772 25.184 1.00 74.88 311 ALA A C 1
ATOM 2383 O O . ALA A 1 311 ? -19.333 -6.065 25.703 1.00 74.88 311 ALA A O 1
ATOM 2384 N N . GLY A 1 312 ? -18.037 -4.576 24.629 1.00 71.50 312 GLY A N 1
ATOM 2385 C CA . GLY A 1 312 ? -19.038 -3.504 24.556 1.00 71.50 312 GLY A CA 1
ATOM 2386 C C . GLY A 1 312 ? -18.789 -2.414 25.592 1.00 71.50 312 GLY A C 1
ATOM 2387 O O . GLY A 1 312 ? -18.473 -1.301 25.191 1.00 71.50 312 GLY A O 1
ATOM 2388 N N . GLY A 1 313 ? -18.837 -2.760 26.883 1.00 84.31 313 GLY A N 1
ATOM 2389 C CA . GLY A 1 313 ? -18.591 -1.839 27.998 1.00 84.31 313 GLY A CA 1
ATOM 2390 C C . GLY A 1 313 ? -19.536 -0.629 28.054 1.00 84.31 313 GLY A C 1
ATOM 2391 O O . GLY A 1 313 ? -20.277 -0.325 27.119 1.00 84.31 313 GLY A O 1
ATOM 2392 N N . ASP A 1 314 ? -19.491 0.087 29.172 1.00 88.94 314 ASP A N 1
ATOM 2393 C CA . ASP A 1 314 ? -20.208 1.337 29.387 1.00 88.94 314 ASP A CA 1
ATOM 2394 C C . ASP A 1 314 ? -19.296 2.531 29.060 1.00 88.94 314 ASP A C 1
ATOM 2396 O O . ASP A 1 314 ? -18.226 2.687 29.667 1.00 88.94 314 ASP A O 1
ATOM 2400 N N . PRO A 1 315 ? -19.690 3.414 28.126 1.00 88.94 315 PRO A N 1
ATOM 2401 C CA . PRO A 1 315 ? -18.909 4.599 27.832 1.00 88.94 315 PRO A CA 1
ATOM 2402 C C . PRO A 1 315 ? -19.085 5.645 28.943 1.00 88.94 315 PRO A C 1
ATOM 2404 O O . PRO A 1 315 ? -20.202 5.994 29.328 1.00 88.94 315 PRO A O 1
ATOM 2407 N N . ILE A 1 316 ? -17.967 6.174 29.438 1.00 89.62 316 ILE A N 1
ATOM 2408 C CA . ILE A 1 316 ? -17.916 7.199 30.493 1.00 89.62 316 ILE A CA 1
ATOM 2409 C C . ILE A 1 316 ? -17.723 8.593 29.895 1.00 89.62 316 ILE A C 1
ATOM 2411 O O . ILE A 1 316 ? -18.381 9.548 30.305 1.00 89.62 316 ILE A O 1
ATOM 2415 N N . SER A 1 317 ? -16.803 8.721 28.941 1.00 90.56 317 SER A N 1
ATOM 2416 C CA . SER A 1 317 ? -16.487 9.982 28.268 1.00 90.56 317 SER A CA 1
ATOM 2417 C C . SER A 1 317 ? -15.931 9.708 26.874 1.00 90.56 317 SER A C 1
ATOM 2419 O O . SER A 1 317 ? -15.449 8.609 26.597 1.00 90.56 317 SER A O 1
ATOM 2421 N N . GLU A 1 318 ? -15.976 10.705 26.001 1.00 92.94 318 GLU A N 1
ATOM 2422 C CA . GLU A 1 318 ? -15.373 10.650 24.674 1.00 92.94 318 GLU A CA 1
ATOM 2423 C C . GLU A 1 318 ? -14.595 11.926 24.378 1.00 92.94 318 GLU A C 1
ATOM 2425 O O . GLU A 1 318 ? -14.791 12.963 25.010 1.00 92.94 318 GLU A O 1
ATOM 2430 N N . GLY A 1 319 ? -13.700 11.882 23.399 1.00 93.94 319 GLY A N 1
ATOM 2431 C CA . GLY A 1 319 ? -12.945 13.071 23.053 1.00 93.94 319 GLY A CA 1
ATOM 2432 C C . GLY A 1 319 ? -11.901 12.867 21.978 1.00 93.94 319 GLY A C 1
ATOM 2433 O O . GLY A 1 319 ? -11.891 11.877 21.246 1.00 93.94 319 GLY A O 1
ATOM 2434 N N . PHE A 1 320 ? -10.993 13.839 21.904 1.00 93.50 320 PHE A N 1
ATOM 2435 C CA . PHE A 1 320 ? -9.893 13.843 20.946 1.00 93.50 320 PHE A CA 1
ATOM 2436 C C . PHE A 1 320 ? -8.545 14.022 21.637 1.00 93.50 320 PHE A C 1
ATOM 2438 O O . PHE A 1 320 ? -8.404 14.772 22.609 1.00 93.50 320 PHE A O 1
ATOM 2445 N N . VAL A 1 321 ? -7.526 13.370 21.084 1.00 92.88 321 VAL A N 1
ATOM 2446 C CA . VAL A 1 321 ? -6.142 13.520 21.527 1.00 92.88 321 VAL A CA 1
ATOM 2447 C C . VAL A 1 321 ? -5.563 14.847 21.042 1.00 92.88 321 VAL A C 1
ATOM 2449 O O . VAL A 1 321 ? -5.564 15.151 19.850 1.00 92.88 321 VAL A O 1
ATOM 2452 N N . LYS A 1 322 ? -4.984 15.625 21.955 1.00 95.19 322 LYS A N 1
ATOM 2453 C CA . LYS A 1 322 ? -4.147 16.785 21.645 1.00 95.19 322 LYS A CA 1
ATOM 2454 C C . LYS A 1 322 ? -2.691 16.440 21.897 1.00 95.19 322 LYS A C 1
ATOM 2456 O O . LYS A 1 322 ? -2.298 16.191 23.031 1.00 95.19 322 LYS A O 1
ATOM 2461 N N . VAL A 1 323 ? -1.882 16.513 20.850 1.00 91.62 323 VAL A N 1
ATOM 2462 C CA . VAL A 1 323 ? -0.431 16.366 20.963 1.00 91.62 323 VAL A CA 1
ATOM 2463 C C . VAL A 1 323 ? 0.207 17.737 21.166 1.00 91.62 323 VAL A C 1
ATOM 2465 O O . VAL A 1 323 ? -0.074 18.682 20.429 1.00 91.62 323 VAL A O 1
ATOM 2468 N N . GLN A 1 324 ? 1.080 17.840 22.161 1.00 92.62 324 GLN A N 1
ATOM 2469 C CA . GLN A 1 324 ? 1.910 19.005 22.436 1.00 92.62 324 GLN A CA 1
ATOM 2470 C C . GLN A 1 324 ? 3.370 18.673 22.141 1.00 92.62 324 GLN A C 1
ATOM 2472 O O . GLN A 1 324 ? 3.871 17.612 22.517 1.00 92.62 324 GLN A O 1
ATOM 2477 N N . MET A 1 325 ? 4.063 19.599 21.485 1.00 81.19 325 MET A N 1
ATOM 2478 C CA . MET A 1 325 ? 5.517 19.562 21.411 1.00 81.19 325 MET A CA 1
ATOM 2479 C C . MET A 1 325 ? 6.064 20.315 22.625 1.00 81.19 325 MET A C 1
ATOM 2481 O O . MET A 1 325 ? 5.552 21.394 22.930 1.00 81.19 325 MET A O 1
ATOM 2485 N N . PRO A 1 326 ? 7.060 19.780 23.345 1.00 67.69 326 PRO A N 1
ATOM 2486 C CA . PRO A 1 326 ? 7.742 20.573 24.351 1.00 67.69 326 PRO A CA 1
ATOM 2487 C C . PRO A 1 326 ? 8.421 21.754 23.649 1.00 67.69 326 PRO A C 1
ATOM 2489 O O . PRO A 1 326 ? 9.288 21.552 22.799 1.00 67.69 326 PRO A O 1
ATOM 2492 N N . ASP A 1 327 ? 8.027 22.982 23.993 1.00 56.88 327 ASP A N 1
ATOM 2493 C CA . ASP A 1 327 ? 8.783 24.168 23.599 1.00 56.88 327 ASP A CA 1
ATOM 2494 C C . ASP A 1 327 ? 10.225 23.989 24.084 1.00 56.88 327 ASP A C 1
ATOM 2496 O O . ASP A 1 327 ? 10.474 23.674 25.254 1.00 56.88 327 ASP A O 1
ATOM 2500 N N . ALA A 1 328 ? 11.186 24.145 23.173 1.00 50.00 328 ALA A N 1
ATOM 2501 C CA . ALA A 1 328 ? 12.597 24.111 23.510 1.00 50.00 328 ALA A CA 1
ATOM 2502 C C . ALA A 1 328 ? 12.867 25.111 24.649 1.00 50.00 328 ALA A C 1
ATOM 2504 O O . ALA A 1 328 ? 12.646 26.314 24.518 1.00 50.00 328 ALA A O 1
ATOM 2505 N N . TYR A 1 329 ? 13.327 24.603 25.791 1.00 47.19 329 TYR A N 1
ATOM 2506 C CA . TYR A 1 329 ? 13.729 25.401 26.942 1.00 47.19 329 TYR A CA 1
ATOM 2507 C C . TYR A 1 329 ? 14.844 26.389 26.563 1.00 47.19 329 TYR A C 1
ATOM 2509 O O . TYR A 1 329 ? 16.002 25.995 26.590 1.00 47.19 329 TYR A O 1
ATOM 2517 N N . VAL A 1 330 ? 14.529 27.666 26.319 1.00 39.59 330 VAL A N 1
ATOM 2518 C CA . VAL A 1 330 ? 15.364 28.812 26.736 1.00 39.59 330 VAL A CA 1
ATOM 2519 C C . VAL A 1 330 ? 14.452 30.019 26.995 1.00 39.59 330 VAL A C 1
ATOM 2521 O O . VAL A 1 330 ? 14.071 30.748 26.085 1.00 39.59 330 VAL A O 1
ATOM 2524 N N . LYS A 1 331 ? 14.118 30.270 28.265 1.00 38.94 331 LYS A N 1
ATOM 2525 C CA . LYS A 1 331 ? 13.834 31.640 28.710 1.00 38.94 331 LYS A CA 1
ATOM 2526 C C . LYS A 1 331 ? 15.198 32.312 28.833 1.00 38.94 331 LYS A C 1
ATOM 2528 O O . LYS A 1 331 ? 15.910 32.040 29.798 1.00 38.94 331 LYS A O 1
ATOM 2533 N N . GLU A 1 332 ? 15.583 33.145 27.870 1.00 40.84 332 GLU A N 1
ATOM 2534 C CA . GLU A 1 332 ? 16.635 34.121 28.147 1.00 40.84 332 GLU A CA 1
ATOM 2535 C C . GLU A 1 332 ? 16.089 35.052 29.231 1.00 40.84 332 GLU A C 1
ATOM 2537 O O . GLU A 1 332 ? 15.058 35.706 29.061 1.00 40.84 332 GLU A O 1
ATOM 2542 N N . ALA A 1 333 ? 16.729 35.023 30.396 1.00 43.94 333 ALA A N 1
ATOM 2543 C CA . ALA A 1 333 ? 16.516 36.032 31.410 1.00 43.94 333 ALA A CA 1
ATOM 2544 C C . ALA A 1 333 ? 17.074 37.351 30.860 1.00 43.94 333 ALA A C 1
ATOM 2546 O O . ALA A 1 333 ? 18.285 37.481 30.693 1.00 43.94 333 ALA A O 1
ATOM 2547 N N . SER A 1 334 ? 16.180 38.287 30.543 1.00 51.19 334 SER A N 1
ATOM 2548 C CA . SER A 1 334 ? 16.504 39.706 30.376 1.00 51.19 334 SER A CA 1
ATOM 2549 C C . SER A 1 334 ? 16.825 40.346 31.720 1.00 51.19 334 SER A C 1
ATOM 2551 O O . SER A 1 334 ? 16.012 40.107 32.648 1.00 51.19 334 SER A O 1
#

Sequence (334 aa):
MSYIGVNLGTDQLVLTRGRDFKWSFENLDGSTPPQPVDFPAGDLFFELQTRGETNALQEVTVTQATGGTYILGFKDQWSPAIDFNDVTDNPHNLSGDITDALEGIPTIGAGNVEVHPSSLIPVWEVELTLNAGHVLSEQLVNTLNTTLTSLYNTFAGLLGVTVDFTIHDNLNLTVKVTSNRSFDEVGLITFVVDVTSTTITNALDAVADFLGVFNVLHVNFYWVHKYTVEFIGEPGLQPQPALSVDDSSLTGIDTPSVSVEILDPGRAPVTKWIFDISGTLAHLKVESEDADQIAANTKFQLVFLPDGEAAGGDPISEGFVKVQMPDAYVKEAS

Radius of gyration: 30.04 Å; chains: 1; bounding box: 76×60×82 Å

InterPro domains:
  IPR055688 LtfC/p132/Gp6, beta-sandwich domain [PF23926] (258-324)

Secondary structure (DSSP, 8-state):
-PPSS----EEEEEEETTS-EEEEEE-B-SSSS--B-PPPSEEEEEEEE-S-SS-EEEEEEEEEEEEEEEEEEETTEEPPPEESTHHHH-GGGHHHHHHHHHHTSTTT-TTSEEEPPPEEEEEEEEEEEEPTT----HHHHHHHHHHHHHHHHHHHTTT-EEEEEEE-SSSEEEEEEEES--B-TTHHHHHHHHSTTTHHHHHHHHHHHHHSSEEEEEEEEEEEEEEEEEE-TTGGGS--PPPEEE-TTEEEEEEEEEEEEEEE--S--EEEEE-EEETTEEEEEE-HHHHTTSPTT-EEEEEEEETT--S--EEEEEEEEEEEPPPP------

Organism: Mycobacterium intracellulare (NCBI:txid1767)

pLDDT: mean 81.59, std 13.85, range [38.94, 97.81]

Foldseek 3Di:
DDDDDDDFDADEAEFEAQFKDKDKDFAWDPDVVTDGFFDAAFWWKKWWQLAFPWFWKKKKKWPQFPWWWKWWAFPRWIFPTQTPCCVPVPLPCNQVSVLNRQLRTPVQHPPFKGKDWKWWKKKKKWKKFFDPPDWPDPVLVVVLVVLVVVLQVLVCVPFRWDWDKDDPDGTIIMIMIIGPGTDTSVRVVVCVVPPPDDVVVVSVVCVCVVNVGIDTPDMFMDITMMIMMGGHDPSRNFFGDWIDIDCVGTDGDPDTDMDMGGPGRHDGDTDIFIWDGDTRMTITIDGSVVSNSGDWFTKIWTFTDHPPDPDDGDTRHIYTYDYDYPDPDDPPDD